Protein AF-0000000069145216 (afdb_homodimer)

Secondary structure (DSSP, 8-state):
-THHHHHHHHHHHHHHHHHHHHHTS-HHHHHHHHHSGGGGGGGGGG---SSHHHHHT-HHHHHHHHHHHHHHHHHHHTTT-HHHHTHHHHHHIIIII---HHHHHHHHHHHHHHHHHHHGGG--HHHHHHHHHHHHHHHHHHTGGG-/-THHHHHHHHHHHHHHHHHHHHHTS-HHHHHHHHHSGGGGGGGGGG---SSHHHHHT-HHHHHHHHHHHHHHHHHHHTTT-HHHHTHHHHHHIIIII---HHHHHHHHHHHHHHHHHHHGGG--HHHHHHHHHHHHHHHHHHTGGG-

Sequence (294 aa):
MSLRMHCETKTRIYFFDTTNELTHRSPSSCRCLIVYPWTQRYFGGFGNLYNAETILCNPLIAAHGTKILHGLDRALKNMDDIKNTYAELSLLHSLNVFLPPSHVQLLADCLTVVIAAKMGPAFTVDTQVAWQKFLSVVVSALGRQYHMSLRMHCETKTRIYFFDTTNELTHRSPSSCRCLIVYPWTQRYFGGFGNLYNAETILCNPLIAAHGTKILHGLDRALKNMDDIKNTYAELSLLHSLNVFLPPSHVQLLADCLTVVIAAKMGPAFTVDTQVAWQKFLSVVVSALGRQYH

InterPro domains:
  IPR000971 Globin [PF00042] (31-142)
  IPR000971 Globin [PS01033] (6-147)
  IPR002337 Hemoglobin, beta-type [PR00814] (30-46)
  IPR002337 Hemoglobin, beta-type [PR00814] (48-63)
  IPR002337 Hemoglobin, beta-type [PR00814] (72-89)
  IPR002337 Hemoglobin, be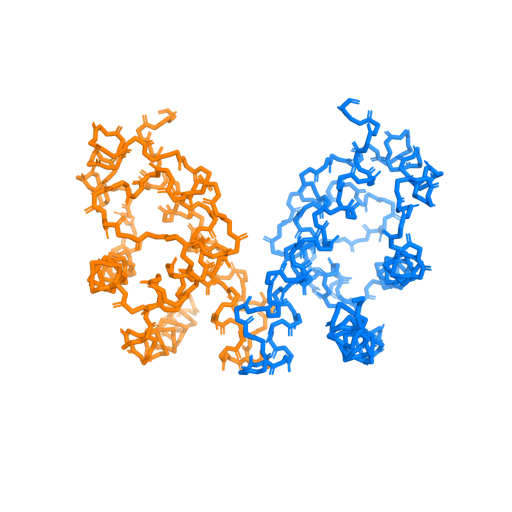ta-type [PR00814] (128-144)
  IPR009050 Globin-like superfamily [SSF46458] (31-147)
  IPR012292 Globin/Protoglobin [G3DSA:1.10.490.10] (11-147)
  IPR050056 Hemoglobin and related oxygen transporters [PTHR11442] (23-147)

Radius of gyration: 19.61 Å; Cα contacts (8 Å, |Δi|>4): 281; chains: 2; bounding box: 60×48×44 Å

Structure (mmCIF, N/CA/C/O backbone):
data_AF-0000000069145216-model_v1
#
loop_
_entity.id
_entity.type
_entity.pdbx_description
1 polymer 'Globin domain-containing protein'
#
loop_
_atom_site.group_PDB
_atom_site.id
_atom_site.type_symbol
_atom_site.label_atom_id
_atom_site.label_alt_id
_atom_site.label_comp_id
_atom_site.label_asym_id
_atom_site.label_entity_id
_atom_site.label_seq_id
_atom_site.pdbx_PDB_ins_code
_atom_site.Cartn_x
_atom_site.Cartn_y
_atom_site.Cartn_z
_atom_site.occupancy
_atom_site.B_iso_or_equiv
_atom_site.auth_seq_id
_atom_site.auth_comp_id
_atom_site.auth_asym_id
_atom_site.auth_atom_id
_atom_site.pdbx_PDB_model_num
ATOM 1 N N . MET A 1 1 ? 30.906 9.289 -4.008 1 20.55 1 MET A N 1
ATOM 2 C CA . MET A 1 1 ? 30.062 10.258 -3.307 1 20.55 1 MET A CA 1
ATOM 3 C C . MET A 1 1 ? 28.734 10.461 -4.039 1 20.55 1 MET A C 1
ATOM 5 O O . MET A 1 1 ? 27.688 10.5 -3.412 1 20.55 1 MET A O 1
ATOM 9 N N . SER A 1 2 ? 28.719 10.812 -5.348 1 22.73 2 SER A N 1
ATOM 10 C CA . SER A 1 2 ? 27.969 11.789 -6.121 1 22.73 2 SER A CA 1
ATOM 11 C C . SER A 1 2 ? 26.688 11.172 -6.695 1 22.73 2 SER A C 1
ATOM 13 O O . SER A 1 2 ? 25.828 11.883 -7.195 1 22.73 2 SER A O 1
ATOM 15 N N . LEU A 1 3 ? 26.703 9.945 -7.098 1 25.27 3 LEU A N 1
ATOM 16 C CA . LEU A 1 3 ? 25.547 9.359 -7.773 1 25.27 3 LEU A CA 1
ATOM 17 C C . LEU A 1 3 ? 24.344 9.266 -6.828 1 25.27 3 LEU A C 1
ATOM 19 O O . LEU A 1 3 ? 23.25 8.914 -7.246 1 25.27 3 LEU A O 1
ATOM 23 N N . ARG A 1 4 ? 24.562 9.18 -5.535 1 31.09 4 ARG A N 1
ATOM 24 C CA . ARG A 1 4 ? 23.578 9.203 -4.453 1 31.09 4 ARG A CA 1
ATOM 25 C C . ARG A 1 4 ? 22.781 10.5 -4.461 1 31.09 4 ARG A C 1
ATOM 27 O O . ARG A 1 4 ? 21.609 10.516 -4.098 1 31.09 4 ARG A O 1
A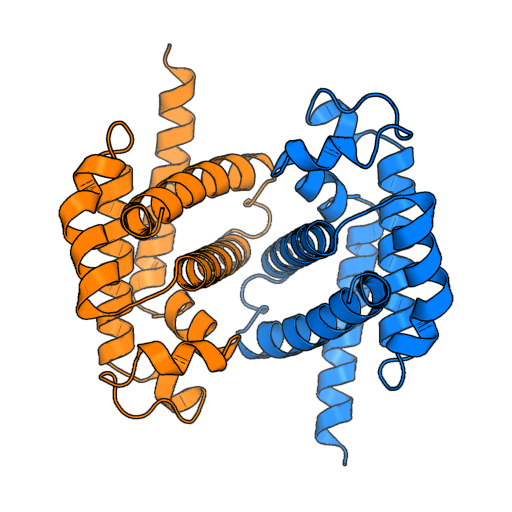TOM 34 N N . MET A 1 5 ? 23.422 11.656 -4.789 1 34.28 5 MET A N 1
ATOM 35 C CA . MET A 1 5 ? 22.859 13.008 -4.742 1 34.28 5 MET A CA 1
ATOM 36 C C . MET A 1 5 ? 21.891 13.234 -5.902 1 34.28 5 MET A C 1
ATOM 38 O O . MET A 1 5 ? 20.953 14.016 -5.781 1 34.28 5 MET A O 1
ATOM 42 N N . HIS A 1 6 ? 22.328 12.828 -7.086 1 33.56 6 HIS A N 1
ATOM 43 C CA . HIS A 1 6 ? 21.609 13.164 -8.305 1 33.56 6 HIS A CA 1
ATOM 44 C C . HIS A 1 6 ? 20.25 12.469 -8.359 1 33.56 6 HIS A C 1
ATOM 46 O O . HIS A 1 6 ? 19.25 13.062 -8.789 1 33.56 6 HIS A O 1
ATOM 52 N N . CYS A 1 7 ? 20.266 11.289 -8.164 1 33.91 7 CYS A N 1
ATOM 53 C CA . CYS A 1 7 ? 19.031 10.508 -8.141 1 33.91 7 CYS A CA 1
ATOM 54 C C . CYS A 1 7 ? 18.094 10.984 -7.031 1 33.91 7 CYS A C 1
ATOM 56 O O . CYS A 1 7 ? 16.875 10.914 -7.168 1 33.91 7 CYS A O 1
ATOM 58 N N . GLU A 1 8 ? 18.719 11.531 -5.98 1 42.62 8 GLU A N 1
ATOM 59 C CA . GLU A 1 8 ? 17.969 12.039 -4.836 1 42.62 8 GLU A CA 1
ATOM 60 C C . GLU A 1 8 ? 17.156 13.281 -5.211 1 42.62 8 GLU A C 1
ATOM 62 O O . GLU A 1 8 ? 16 13.43 -4.809 1 42.62 8 GLU A O 1
ATOM 67 N N . THR A 1 9 ? 17.922 14.133 -5.973 1 41.44 9 THR A N 1
ATOM 68 C CA . THR A 1 9 ? 17.312 15.422 -6.277 1 41.44 9 THR A CA 1
ATOM 69 C C . THR A 1 9 ? 16.172 15.25 -7.281 1 41.44 9 THR A C 1
ATOM 71 O O . THR A 1 9 ? 15.133 15.898 -7.16 1 41.44 9 THR A O 1
ATOM 74 N N . LYS A 1 10 ? 16.547 14.594 -8.414 1 43.19 10 LYS A N 1
ATOM 75 C CA . LYS A 1 10 ? 15.461 14.523 -9.391 1 43.19 10 LYS A CA 1
ATOM 76 C C . LYS A 1 10 ? 14.211 13.883 -8.789 1 43.19 10 LYS A C 1
ATOM 78 O O . LYS A 1 10 ? 13.094 14.305 -9.07 1 43.19 10 LYS A O 1
ATOM 83 N N . THR A 1 11 ? 14.422 12.891 -8.086 1 49.22 11 THR A N 1
ATOM 84 C CA . THR A 1 11 ? 13.289 12.227 -7.461 1 49.22 11 THR A CA 1
ATOM 85 C C . THR A 1 11 ? 12.609 13.156 -6.457 1 49.22 11 THR A C 1
ATOM 87 O O . THR A 1 11 ? 11.383 13.117 -6.297 1 49.22 11 THR A O 1
ATOM 90 N N . ARG A 1 12 ? 13.523 13.961 -5.836 1 49.09 12 ARG A N 1
ATOM 91 C CA . ARG A 1 12 ? 12.93 14.922 -4.906 1 49.09 12 ARG A CA 1
ATOM 92 C C . ARG A 1 12 ? 12.023 15.906 -5.637 1 49.09 12 ARG A C 1
ATOM 94 O O . ARG A 1 12 ? 10.914 16.188 -5.184 1 49.09 12 ARG A O 1
ATOM 101 N N . ILE A 1 13 ? 12.609 16.484 -6.68 1 45.91 13 ILE A N 1
ATOM 102 C CA . ILE A 1 13 ? 11.898 17.531 -7.414 1 45.91 13 ILE A CA 1
ATOM 103 C C . ILE A 1 13 ? 10.641 16.938 -8.055 1 45.91 13 ILE A C 1
ATOM 105 O O . ILE A 1 13 ? 9.562 17.531 -7.961 1 45.91 13 ILE A O 1
ATOM 109 N N . TYR A 1 14 ? 10.852 15.945 -8.727 1 50.06 14 TYR A N 1
ATOM 110 C CA . TYR A 1 14 ? 9.672 15.391 -9.391 1 50.06 14 TYR A CA 1
ATOM 111 C C . TYR A 1 14 ? 8.578 15.062 -8.383 1 50.06 14 TYR A C 1
ATOM 113 O O . TYR A 1 14 ? 7.398 15.312 -8.633 1 50.06 14 TYR A O 1
ATOM 121 N N . PHE A 1 15 ? 9.078 14.641 -7.27 1 53.62 15 PHE A N 1
ATOM 122 C CA . PHE A 1 15 ? 8.07 14.281 -6.277 1 53.62 15 PHE A CA 1
ATOM 123 C C . PHE A 1 15 ? 7.383 15.531 -5.738 1 53.62 15 PHE A C 1
ATOM 125 O O . PHE A 1 15 ? 6.152 15.578 -5.637 1 53.62 15 PHE A O 1
ATOM 132 N N . PHE A 1 16 ? 8.258 16.484 -5.406 1 53.34 16 PHE A N 1
ATOM 133 C CA . PHE A 1 16 ? 7.637 17.672 -4.812 1 53.34 16 PHE A CA 1
ATOM 134 C C . PHE A 1 16 ? 6.883 18.469 -5.867 1 53.34 16 PHE A C 1
ATOM 136 O O . PHE A 1 16 ? 5.84 19.062 -5.574 1 53.34 16 PHE A O 1
ATOM 143 N N . ASP A 1 17 ? 7.453 18.594 -6.945 1 53.47 17 ASP A N 1
ATOM 144 C CA . ASP A 1 17 ? 6.688 19.297 -7.969 1 53.47 17 ASP A CA 1
ATOM 145 C C . ASP A 1 17 ? 5.359 18.594 -8.242 1 53.47 17 ASP A C 1
ATOM 147 O O . ASP A 1 17 ? 4.328 19.25 -8.398 1 53.47 17 ASP A O 1
ATOM 151 N N . THR A 1 18 ? 5.402 17.375 -8.266 1 51.97 18 THR A N 1
ATOM 152 C CA . THR A 1 18 ? 4.164 16.625 -8.477 1 51.97 18 THR A CA 1
ATOM 153 C C . THR A 1 18 ? 3.262 16.719 -7.246 1 51.97 18 THR A C 1
ATOM 155 O O . THR A 1 18 ? 2.041 16.844 -7.379 1 51.97 18 THR A O 1
ATOM 158 N N . THR A 1 19 ? 3.906 16.672 -6.113 1 52.75 19 THR A N 1
ATOM 159 C CA . THR A 1 19 ? 3.113 16.766 -4.895 1 52.75 19 THR A CA 1
ATOM 160 C C . THR A 1 19 ? 2.543 18.172 -4.73 1 52.75 19 THR A C 1
ATOM 162 O O . THR A 1 19 ? 1.432 18.344 -4.223 1 52.75 19 THR A O 1
ATOM 165 N N . ASN A 1 20 ? 3.369 19.141 -5.07 1 51.59 20 ASN A N 1
ATOM 166 C CA . ASN A 1 20 ? 2.816 20.484 -5.035 1 51.59 20 ASN A CA 1
ATOM 167 C C . ASN A 1 20 ? 1.565 20.594 -5.898 1 51.59 20 ASN A C 1
ATOM 169 O O . ASN A 1 20 ? 0.616 21.297 -5.535 1 51.59 20 ASN A O 1
ATOM 173 N N . GLU A 1 21 ? 1.648 20.047 -7.004 1 50.12 21 GLU A N 1
ATOM 174 C CA . GLU A 1 21 ? 0.424 20.047 -7.797 1 50.12 21 GLU A CA 1
ATOM 175 C C . GLU A 1 21 ? -0.676 19.234 -7.125 1 50.12 21 GLU A C 1
ATOM 177 O O . GLU A 1 21 ? -1.863 19.5 -7.328 1 50.12 21 GLU A O 1
ATOM 182 N N . LEU A 1 22 ? -0.239 18.234 -6.367 1 49.44 22 LEU A N 1
ATOM 183 C CA . LEU A 1 22 ? -1.165 17.438 -5.574 1 49.44 22 LEU A CA 1
ATOM 184 C C . LEU A 1 22 ? -1.764 18.266 -4.441 1 49.44 22 LEU A C 1
ATOM 186 O O . LEU A 1 22 ? -2.797 17.906 -3.875 1 49.44 22 LEU A O 1
ATOM 190 N N . THR A 1 23 ? -1 19.266 -3.914 1 48.25 23 THR A N 1
ATOM 191 C CA . THR A 1 23 ? -1.406 20.109 -2.797 1 48.25 23 THR A CA 1
ATOM 192 C C . THR A 1 23 ? -2.816 20.656 -3.012 1 48.25 23 THR A C 1
ATOM 194 O O . THR A 1 23 ? -3.541 20.906 -2.049 1 48.25 23 THR A O 1
ATOM 197 N N . HIS A 1 24 ? -3.096 21.016 -4.156 1 46.34 24 HIS A N 1
ATOM 198 C CA . HIS A 1 24 ? -4.422 21.625 -4.117 1 46.34 24 HIS A CA 1
ATOM 199 C C . HIS A 1 24 ? -5.492 20.594 -3.801 1 46.34 24 HIS A C 1
ATOM 201 O O . HIS A 1 24 ? -6.633 20.938 -3.484 1 46.34 24 HIS A O 1
ATOM 207 N N . ARG A 1 25 ? -5.355 19.281 -4.285 1 48.56 25 ARG A N 1
ATOM 208 C CA . ARG A 1 25 ? -6.457 18.359 -4.047 1 48.56 25 ARG A CA 1
ATOM 209 C C . ARG A 1 25 ? -6.055 17.266 -3.061 1 48.56 25 ARG A C 1
ATOM 211 O O . ARG A 1 25 ? -4.98 16.672 -3.188 1 48.56 25 ARG A O 1
ATOM 218 N N . SER A 1 26 ? -6.445 17.391 -1.736 1 57.34 26 SER A N 1
ATOM 219 C CA . SER A 1 26 ? -6.391 16.453 -0.614 1 57.34 26 SER A CA 1
ATOM 220 C C . SER A 1 26 ? -6.492 15.008 -1.09 1 57.34 26 SER A C 1
ATOM 222 O O . SER A 1 26 ? -7.297 14.234 -0.567 1 57.34 26 SER A O 1
ATOM 224 N N . PRO A 1 27 ? -5.805 14.547 -2.059 1 66.12 27 PRO A N 1
ATOM 225 C CA . PRO A 1 27 ? -6.297 13.289 -2.613 1 66.12 27 PRO A CA 1
ATOM 226 C C . PRO A 1 27 ? -5.82 12.07 -1.827 1 66.12 27 PRO A C 1
ATOM 228 O O . PRO A 1 27 ? -6.57 11.102 -1.659 1 66.12 27 PRO A O 1
ATOM 231 N N . SER A 1 28 ? -4.641 12.273 -1.027 1 83.88 28 SER A N 1
ATOM 232 C CA . SER A 1 28 ? -4.207 11.039 -0.386 1 83.88 28 SER A CA 1
ATOM 233 C C . SER A 1 28 ? -4.91 10.836 0.951 1 83.88 28 SER A C 1
ATOM 235 O O . SER A 1 28 ? -5.273 9.711 1.301 1 83.88 28 SER A O 1
ATOM 237 N N . SER A 1 29 ? -5.074 12.023 1.753 1 88.94 29 SER A N 1
ATOM 238 C CA . SER A 1 29 ? -5.766 11.914 3.033 1 88.94 29 SER A CA 1
ATOM 239 C C . SER A 1 29 ? -7.23 11.539 2.844 1 88.94 29 SER A C 1
ATOM 241 O O . SER A 1 29 ? -7.75 10.68 3.549 1 88.94 29 SER A O 1
ATOM 243 N N . CYS A 1 30 ? -7.824 12.164 1.907 1 91.69 30 CYS A N 1
ATOM 244 C CA . CYS A 1 30 ? -9.211 11.828 1.6 1 91.69 30 CYS A CA 1
ATOM 245 C C . CYS A 1 30 ? -9.336 10.391 1.123 1 91.69 30 CYS A C 1
ATOM 247 O O . CYS A 1 30 ? -10.234 9.664 1.549 1 91.69 30 CYS A O 1
ATOM 249 N N . ARG A 1 31 ? -8.391 10.047 0.276 1 93.06 31 ARG A N 1
ATOM 250 C CA . ARG A 1 31 ? -8.391 8.672 -0.227 1 93.06 31 ARG A CA 1
ATOM 251 C C . ARG A 1 31 ? -8.266 7.672 0.915 1 93.06 31 ARG A C 1
ATOM 253 O O . ARG A 1 31 ? -8.969 6.664 0.945 1 93.06 31 ARG A O 1
ATOM 260 N N . CYS A 1 32 ? -7.395 7.969 1.829 1 95.06 32 CYS A N 1
ATOM 261 C CA . CYS A 1 32 ? -7.184 7.074 2.963 1 95.06 32 CYS A CA 1
ATOM 262 C C . CYS A 1 32 ? -8.461 6.926 3.783 1 95.06 32 CYS A C 1
ATOM 264 O O . CYS A 1 32 ? -8.844 5.816 4.148 1 95.06 32 CYS A O 1
ATOM 266 N N . LEU A 1 33 ? -9.18 8.008 4.031 1 95.19 33 LEU A N 1
ATOM 267 C CA . LEU A 1 33 ? -10.383 8 4.859 1 95.19 33 LEU A CA 1
ATOM 268 C C . LEU A 1 33 ? -11.531 7.301 4.145 1 95.19 33 LEU A C 1
ATOM 270 O O . LEU A 1 33 ? -12.406 6.727 4.793 1 95.19 33 LEU A O 1
ATOM 274 N N . ILE A 1 34 ? -11.516 7.32 2.875 1 95.5 34 ILE A N 1
ATOM 275 C CA . ILE A 1 34 ? -12.602 6.723 2.102 1 95.5 34 ILE A CA 1
ATOM 276 C C . ILE A 1 34 ? -12.336 5.234 1.904 1 95.5 34 ILE A C 1
ATOM 278 O O . ILE A 1 34 ? -13.234 4.406 2.082 1 95.5 34 ILE A O 1
ATOM 282 N N . VAL A 1 35 ? -11.109 4.867 1.576 1 94.56 35 VAL A N 1
ATOM 283 C CA . VAL A 1 35 ? -10.75 3.482 1.299 1 94.56 35 VAL A CA 1
ATOM 284 C C . VAL A 1 35 ? -10.727 2.684 2.6 1 94.56 35 VAL A C 1
ATOM 286 O O . VAL A 1 35 ? -11.094 1.506 2.619 1 94.56 35 VAL A O 1
ATOM 289 N N . TYR A 1 36 ? -10.266 3.303 3.678 1 95.12 36 TYR A N 1
ATOM 290 C CA . TYR A 1 36 ? -10.203 2.676 4.992 1 95.12 36 TYR A CA 1
ATOM 291 C C . TYR A 1 36 ? -11.078 3.422 5.996 1 95.12 36 TYR A C 1
ATOM 293 O O . TYR A 1 36 ? -10.562 4.094 6.895 1 95.12 36 TYR A O 1
ATOM 301 N N . PRO A 1 37 ? -12.352 3.227 5.977 1 94.94 37 PRO A N 1
ATOM 302 C CA . PRO A 1 37 ? -13.281 4.074 6.727 1 94.94 37 PRO A CA 1
ATOM 303 C C . PRO A 1 37 ? -13.133 3.914 8.242 1 94.94 37 PRO A C 1
ATOM 305 O O . PRO A 1 37 ? -13.5 4.812 9 1 94.94 37 PRO A O 1
ATOM 308 N N . TRP A 1 38 ? -12.578 2.762 8.719 1 93.19 38 TRP A N 1
ATOM 309 C CA . TRP A 1 38 ? -12.375 2.562 10.148 1 93.19 38 TRP A CA 1
ATOM 310 C C . TRP A 1 38 ? -11.352 3.549 10.695 1 93.19 38 TRP A C 1
ATOM 312 O O . TRP A 1 38 ? -11.266 3.758 11.906 1 93.19 38 TRP A O 1
ATOM 322 N N . THR A 1 39 ? -10.562 4.215 9.867 1 94.19 39 THR A N 1
ATOM 323 C CA . THR A 1 39 ? -9.562 5.195 10.289 1 94.19 39 THR A CA 1
ATOM 324 C C . THR A 1 39 ? -10.234 6.523 10.641 1 94.19 39 THR A C 1
ATOM 326 O O . THR A 1 39 ? -9.609 7.387 11.273 1 94.19 39 THR A O 1
ATOM 329 N N . GLN A 1 40 ? -11.461 6.723 10.258 1 94.56 40 GLN A N 1
ATOM 330 C CA . GLN A 1 40 ? -12.18 7.965 10.516 1 94.56 40 GLN A CA 1
ATOM 331 C C . GLN A 1 40 ? -12.328 8.211 12.016 1 94.56 40 GLN A C 1
ATOM 333 O O . GLN A 1 40 ? -12.508 9.352 12.445 1 94.56 40 GLN A O 1
ATOM 338 N N . ARG A 1 41 ? -12.211 7.168 12.797 1 92.81 41 ARG A N 1
ATOM 339 C CA . ARG A 1 41 ? -12.344 7.281 14.25 1 92.81 41 ARG A CA 1
ATOM 340 C C . ARG A 1 41 ? -11.258 8.172 14.836 1 92.81 41 ARG A C 1
ATOM 342 O O . ARG A 1 41 ? -11.422 8.742 15.914 1 92.81 41 ARG A O 1
ATOM 349 N N . TYR A 1 42 ? -10.125 8.375 14.156 1 91.12 42 TYR A N 1
ATOM 350 C CA . TYR A 1 42 ? -9.016 9.18 14.648 1 91.12 42 TYR A CA 1
ATOM 351 C C . TYR A 1 42 ? -9.188 10.641 14.25 1 91.12 42 TYR A C 1
ATOM 353 O O . TYR A 1 42 ? -8.375 11.492 14.617 1 91.12 42 TYR A O 1
ATOM 361 N N . PHE A 1 43 ? -10.273 10.953 13.516 1 92.75 43 PHE A N 1
ATOM 362 C CA . PHE A 1 43 ? -10.5 12.297 13 1 92.75 43 PHE A CA 1
ATOM 363 C C . PHE A 1 43 ? -11.836 12.852 13.492 1 92.75 43 PHE A C 1
ATOM 365 O O . PHE A 1 43 ? -12.531 13.547 12.75 1 92.75 43 PHE A O 1
ATOM 372 N N . GLY A 1 44 ? -12.148 12.555 14.664 1 88.81 44 GLY A N 1
ATOM 373 C CA . GLY A 1 44 ? -13.406 12.992 15.242 1 88.81 44 GLY A CA 1
ATOM 374 C C . GLY A 1 44 ? -13.578 14.5 15.234 1 88.81 44 GLY A C 1
ATOM 375 O O . GLY A 1 44 ? -14.695 15 15.109 1 88.81 44 GLY A O 1
ATOM 376 N N . GLY A 1 45 ? -12.445 15.227 15.344 1 91.19 45 GLY A N 1
ATOM 377 C CA . GLY A 1 45 ? -12.5 16.672 15.398 1 91.19 45 GLY A CA 1
ATOM 378 C C . GLY A 1 45 ? -12.625 17.328 14.023 1 91.19 45 GLY A C 1
ATOM 379 O O . GLY A 1 45 ? -12.633 18.547 13.906 1 91.19 45 GLY A O 1
ATOM 380 N N . PHE A 1 46 ? -12.867 16.531 12.969 1 92.75 46 PHE A N 1
ATOM 381 C CA . PHE A 1 46 ? -12.852 17.078 11.617 1 92.75 46 PHE A CA 1
ATOM 382 C C . PHE A 1 46 ? -14.266 17.219 11.07 1 92.75 46 PHE A C 1
ATOM 384 O O . PHE A 1 46 ? -14.461 17.516 9.891 1 92.75 46 PHE A O 1
ATOM 391 N N . GLY A 1 47 ? -15.289 17 11.992 1 91.88 47 GLY A N 1
ATOM 392 C CA . GLY A 1 47 ? -16.656 17.188 11.578 1 91.88 47 GLY A CA 1
ATOM 393 C C . GLY A 1 47 ? -17.266 15.969 10.914 1 91.88 47 GLY A C 1
ATOM 394 O O . GLY A 1 47 ? -17.062 14.844 11.375 1 91.88 47 GLY A O 1
ATOM 395 N N . ASN A 1 48 ? -18.016 16.312 9.789 1 91.62 48 ASN A N 1
ATOM 396 C CA . ASN A 1 48 ? -18.797 15.258 9.125 1 91.62 48 ASN A CA 1
ATOM 397 C C . ASN A 1 48 ? -17.938 14.453 8.156 1 91.62 48 ASN A C 1
ATOM 399 O O . ASN A 1 48 ? -17.406 15.008 7.184 1 91.62 48 ASN A O 1
ATOM 403 N N . LEU A 1 49 ? -17.812 13.156 8.414 1 93.56 49 LEU A N 1
ATOM 404 C CA . LEU A 1 49 ? -17.047 12.258 7.562 1 93.56 49 LEU A CA 1
ATOM 405 C C . LEU A 1 49 ? -17.906 11.109 7.055 1 93.56 49 LEU A C 1
ATOM 407 O O . LEU A 1 49 ? -17.391 10.023 6.77 1 93.56 49 LEU A O 1
ATOM 411 N N . TYR A 1 50 ? -19.203 11.289 6.875 1 90.12 50 TYR A N 1
ATOM 412 C CA . TYR A 1 50 ? -20.188 10.242 6.668 1 90.12 50 TYR A CA 1
ATOM 413 C C . TYR A 1 50 ? -20.031 9.602 5.297 1 90.12 50 TYR A C 1
ATOM 415 O O . TYR A 1 50 ? -20.281 8.406 5.129 1 90.12 50 TYR A O 1
ATOM 423 N N . ASN A 1 51 ? -19.75 10.539 4.297 1 91.25 51 ASN A N 1
ATOM 424 C CA . ASN A 1 51 ? -19.609 9.969 2.961 1 91.25 51 ASN A CA 1
ATOM 425 C C . ASN A 1 51 ? -18.438 10.594 2.209 1 91.25 51 ASN A C 1
ATOM 427 O O . ASN A 1 51 ? -17.797 11.516 2.709 1 91.25 51 ASN A O 1
ATOM 431 N N . ALA A 1 52 ? -18.156 9.984 0.992 1 91.06 52 ALA A N 1
ATOM 432 C CA . ALA A 1 52 ? -17 10.391 0.196 1 91.06 52 ALA A CA 1
ATOM 433 C C . ALA A 1 52 ? -17.078 11.867 -0.177 1 91.06 52 ALA A C 1
ATOM 435 O O . ALA A 1 52 ? -16.062 12.578 -0.141 1 91.06 52 ALA A O 1
ATOM 436 N N . GLU A 1 53 ? -18.219 12.312 -0.497 1 90.38 53 GLU A N 1
ATOM 437 C CA . GLU A 1 53 ? -18.391 13.703 -0.908 1 90.38 53 GLU A CA 1
ATOM 438 C C . GLU A 1 53 ? -18.031 14.664 0.225 1 90.38 53 GLU A C 1
ATOM 440 O O . GLU A 1 53 ? -17.344 15.664 0.006 1 90.38 53 GLU A O 1
ATOM 445 N N . THR A 1 54 ? -18.516 14.406 1.401 1 92.31 54 THR A N 1
ATOM 446 C CA . THR A 1 54 ? -18.25 15.273 2.547 1 92.31 54 THR A CA 1
ATOM 447 C C . THR A 1 54 ? -16.766 15.242 2.914 1 92.31 54 THR A C 1
ATOM 449 O O . THR A 1 54 ? -16.203 16.25 3.352 1 92.31 54 THR A O 1
ATOM 452 N N . ILE A 1 55 ? -16.141 14.109 2.707 1 93.5 55 ILE A N 1
ATOM 453 C CA . ILE A 1 55 ? -14.719 13.969 3.01 1 93.5 55 ILE A CA 1
ATOM 454 C C . ILE A 1 55 ? -13.891 14.773 2.012 1 93.5 55 ILE A C 1
ATOM 456 O O . ILE A 1 55 ? -12.992 15.523 2.402 1 93.5 55 ILE A O 1
ATOM 460 N N . LEU A 1 56 ? -14.258 14.727 0.763 1 89.06 56 LEU A N 1
ATOM 461 C CA . LEU A 1 56 ? -13.508 15.391 -0.298 1 89.06 56 LEU A CA 1
ATOM 462 C C . LEU A 1 56 ? -13.656 16.906 -0.209 1 89.06 56 LEU A C 1
ATOM 464 O O . LEU A 1 56 ? -12.75 17.641 -0.588 1 89.06 56 LEU A O 1
ATOM 468 N N . CYS A 1 57 ? -14.727 17.328 0.362 1 89.19 57 CYS A N 1
ATOM 469 C CA . CYS A 1 57 ? -15 18.766 0.421 1 89.19 57 CYS A CA 1
ATOM 470 C C . CYS A 1 57 ? -14.719 19.312 1.813 1 89.19 57 CYS A C 1
ATOM 472 O O . CYS A 1 57 ? -15.031 20.469 2.104 1 89.19 57 CYS A O 1
ATOM 474 N N . ASN A 1 58 ? -14.164 18.547 2.697 1 91.31 58 ASN A N 1
ATOM 475 C CA . ASN A 1 58 ? -13.906 18.938 4.078 1 91.31 58 ASN A CA 1
ATOM 476 C C . ASN A 1 58 ? -12.672 19.828 4.184 1 91.31 58 ASN A C 1
ATOM 478 O O . ASN A 1 58 ? -11.562 19.391 3.906 1 91.31 58 ASN A O 1
ATOM 482 N N . PRO A 1 59 ? -12.906 21.094 4.559 1 91.12 59 PRO A N 1
ATOM 483 C CA . PRO A 1 59 ? -11.766 22.016 4.59 1 91.12 59 PRO A CA 1
ATOM 484 C C . PRO A 1 59 ? -10.734 21.641 5.652 1 91.12 59 PRO A C 1
ATOM 486 O O . PRO A 1 59 ? -9.547 21.938 5.496 1 91.12 59 PRO A O 1
ATOM 489 N N . LEU A 1 60 ? -11.125 20.953 6.719 1 92.88 60 LEU A N 1
ATOM 490 C CA . LEU A 1 60 ? -10.195 20.547 7.762 1 92.88 60 LEU A CA 1
ATOM 491 C C . LEU A 1 60 ? -9.273 19.438 7.266 1 92.88 60 LEU A C 1
ATOM 493 O O . LEU A 1 60 ? -8.078 19.422 7.574 1 92.88 60 LEU A O 1
ATOM 497 N N . ILE A 1 61 ? -9.836 18.547 6.488 1 91.62 61 ILE A N 1
ATOM 498 C CA . ILE A 1 61 ? -9.031 17.484 5.906 1 91.62 61 ILE A CA 1
ATOM 499 C C . ILE A 1 61 ? -8.047 18.062 4.891 1 91.62 61 ILE A C 1
ATOM 501 O O . ILE A 1 61 ? -6.883 17.672 4.844 1 91.62 61 ILE A O 1
ATOM 505 N N . ALA A 1 62 ? -8.508 19 4.16 1 88.62 62 ALA A N 1
ATOM 506 C CA . ALA A 1 62 ? -7.641 19.672 3.189 1 88.62 62 ALA A CA 1
ATOM 507 C C . ALA A 1 62 ? -6.484 20.391 3.885 1 88.62 62 ALA A C 1
ATOM 509 O O . ALA A 1 62 ? -5.336 20.281 3.451 1 88.62 62 ALA A O 1
ATOM 510 N N . ALA A 1 63 ? -6.797 21.094 4.934 1 90.62 63 ALA A N 1
ATOM 511 C CA . ALA A 1 63 ? -5.766 21.781 5.695 1 90.62 63 ALA A CA 1
ATOM 512 C C . ALA A 1 63 ? -4.762 20.797 6.293 1 90.62 63 ALA A C 1
ATOM 514 O O . ALA A 1 63 ? -3.553 21.047 6.266 1 90.62 63 ALA A O 1
ATOM 515 N N . HIS A 1 64 ? -5.266 19.703 6.832 1 92 64 HIS A N 1
ATOM 516 C CA . HIS A 1 64 ? -4.375 18.688 7.383 1 92 64 HIS A CA 1
ATOM 517 C C . HIS A 1 64 ? -3.49 18.078 6.301 1 92 64 HIS A C 1
ATOM 519 O O . HIS A 1 64 ? -2.311 17.812 6.535 1 92 64 HIS A O 1
ATOM 525 N N . GLY A 1 65 ? -4.105 17.797 5.133 1 89.38 65 GLY A N 1
ATOM 526 C CA . GLY A 1 65 ? -3.312 17.312 4.012 1 89.38 65 GLY A CA 1
ATOM 527 C C . GLY A 1 65 ? -2.143 18.219 3.676 1 89.38 65 GLY A C 1
ATOM 528 O O . GLY A 1 65 ? -1.046 17.734 3.381 1 89.38 65 GLY A O 1
ATOM 529 N N . THR A 1 66 ? -2.41 19.5 3.711 1 88.44 66 THR A N 1
ATOM 530 C CA . THR A 1 66 ? -1.352 20.469 3.467 1 88.44 66 THR A CA 1
ATOM 531 C C . THR A 1 66 ? -0.269 20.375 4.535 1 88.44 66 THR A C 1
ATOM 533 O O . THR A 1 66 ? 0.924 20.422 4.227 1 88.44 66 THR A O 1
ATOM 536 N N . LYS A 1 67 ? -0.654 20.188 5.758 1 90.88 67 LYS A N 1
ATOM 537 C CA . LYS A 1 67 ? 0.311 20.031 6.84 1 90.88 67 LYS A CA 1
ATOM 538 C C . LYS A 1 67 ? 1.16 18.766 6.641 1 90.88 67 LYS A C 1
ATOM 540 O O . LYS A 1 67 ? 2.363 18.781 6.902 1 90.88 67 LYS A O 1
ATOM 545 N N . ILE A 1 68 ? 0.506 17.688 6.227 1 91.31 68 ILE A N 1
ATOM 546 C CA . ILE A 1 68 ? 1.212 16.438 5.984 1 91.31 68 ILE A CA 1
ATOM 547 C C . ILE A 1 68 ? 2.268 16.641 4.902 1 91.31 68 ILE A C 1
ATOM 549 O O . ILE A 1 68 ? 3.412 16.203 5.051 1 91.31 68 ILE A O 1
ATOM 553 N N . LEU A 1 69 ? 1.951 17.312 3.861 1 88 69 LEU A N 1
ATOM 554 C CA . LEU A 1 69 ? 2.9 17.531 2.775 1 88 69 LEU A CA 1
ATOM 555 C C . LEU A 1 69 ? 4.047 18.422 3.234 1 88 69 LEU A C 1
ATOM 557 O O . LEU A 1 69 ? 5.199 18.219 2.84 1 88 69 LEU A O 1
ATOM 561 N N . HIS A 1 70 ? 3.725 19.406 4.027 1 89.62 70 HIS A N 1
ATOM 562 C CA . HIS A 1 70 ? 4.781 20.234 4.609 1 89.62 70 HIS A CA 1
ATOM 563 C C . HIS A 1 70 ? 5.699 19.391 5.5 1 89.62 70 HIS A C 1
ATOM 565 O O . HIS A 1 70 ? 6.914 19.609 5.512 1 89.62 70 HIS A O 1
ATOM 571 N N . GLY A 1 71 ? 5.059 18.547 6.266 1 91.31 71 GLY A N 1
ATOM 572 C CA . GLY A 1 71 ? 5.852 17.609 7.051 1 91.31 71 GLY A CA 1
ATOM 573 C C . GLY A 1 71 ? 6.781 16.75 6.211 1 91.31 71 GLY A C 1
ATOM 574 O O . GLY A 1 71 ? 7.941 16.547 6.574 1 91.31 71 GLY A O 1
ATOM 575 N N . LEU A 1 72 ? 6.328 16.297 5.133 1 91.44 72 LEU A N 1
ATOM 576 C CA . LEU A 1 72 ? 7.156 15.484 4.242 1 91.44 72 LEU A CA 1
ATOM 577 C C . LEU A 1 72 ? 8.297 16.312 3.658 1 91.44 72 LEU A C 1
ATOM 579 O O . LEU A 1 72 ? 9.422 15.828 3.533 1 91.44 72 LEU A O 1
ATOM 583 N N . ASP A 1 73 ? 7.977 17.516 3.314 1 89.38 73 ASP A N 1
ATOM 584 C CA . ASP A 1 73 ? 9 18.438 2.818 1 89.38 73 ASP A CA 1
ATOM 585 C C . ASP A 1 73 ? 10.102 18.656 3.859 1 89.38 73 ASP A C 1
ATOM 587 O O . ASP A 1 73 ? 11.281 18.672 3.525 1 89.38 73 ASP A O 1
ATOM 591 N N . ARG A 1 74 ? 9.695 18.859 5.023 1 92.94 74 ARG A N 1
ATOM 592 C CA . ARG A 1 74 ? 10.656 19.016 6.113 1 92.94 74 ARG A CA 1
ATOM 593 C C . ARG A 1 74 ? 11.547 17.781 6.246 1 92.94 74 ARG A C 1
ATOM 595 O O . ARG A 1 74 ? 12.75 17.906 6.488 1 92.94 74 ARG A O 1
ATOM 602 N N . ALA A 1 75 ? 10.984 16.594 6.129 1 93.88 75 ALA A N 1
ATOM 603 C CA . ALA A 1 75 ? 11.766 15.367 6.18 1 93.88 75 ALA A CA 1
ATOM 604 C C . ALA A 1 75 ? 12.781 15.312 5.039 1 93.88 75 ALA A C 1
ATOM 606 O O . ALA A 1 75 ? 13.945 14.969 5.254 1 93.88 75 ALA A O 1
ATOM 607 N N . LEU A 1 76 ? 12.359 15.672 3.883 1 90.5 76 LEU A N 1
ATOM 608 C CA . LEU A 1 76 ? 13.227 15.648 2.711 1 90.5 76 LEU A CA 1
ATOM 609 C C . LEU A 1 76 ? 14.406 16.594 2.889 1 90.5 76 LEU A C 1
ATOM 611 O O . LEU A 1 76 ? 15.516 16.297 2.441 1 90.5 76 LEU A O 1
ATOM 615 N N . LYS A 1 77 ? 14.164 17.672 3.553 1 91.25 77 LYS A N 1
ATOM 616 C CA . LYS A 1 77 ? 15.195 18.688 3.756 1 91.25 77 LYS A CA 1
ATOM 617 C C . LYS A 1 77 ? 16.125 18.312 4.902 1 91.25 77 LYS A C 1
ATOM 619 O O . LYS A 1 77 ? 17.172 18.922 5.09 1 91.25 77 LYS A O 1
ATOM 624 N N . ASN A 1 78 ? 15.688 17.328 5.668 1 95 78 ASN A N 1
ATOM 625 C CA . ASN A 1 78 ? 16.469 16.875 6.816 1 95 78 ASN A CA 1
ATOM 626 C C . ASN A 1 78 ? 16.641 15.352 6.797 1 95 78 ASN A C 1
ATOM 628 O O . ASN A 1 78 ? 16.438 14.688 7.809 1 95 78 ASN A O 1
ATOM 632 N N . MET A 1 79 ? 16.984 14.742 5.652 1 91.5 79 MET A N 1
ATOM 633 C CA . MET A 1 79 ? 16.984 13.297 5.438 1 91.5 79 MET A CA 1
ATOM 634 C C . MET A 1 79 ? 18.047 12.625 6.312 1 91.5 79 MET A C 1
ATOM 636 O O . MET A 1 79 ? 17.938 11.438 6.613 1 91.5 79 MET A O 1
ATOM 640 N N . ASP A 1 80 ? 19.016 13.367 6.797 1 93.44 80 ASP A N 1
ATOM 641 C CA . ASP A 1 80 ? 20.078 12.797 7.613 1 93.44 80 ASP A CA 1
ATOM 642 C C . ASP A 1 80 ? 19.656 12.664 9.07 1 93.44 80 ASP A C 1
ATOM 644 O O . ASP A 1 80 ? 20.312 11.992 9.867 1 93.44 80 ASP A O 1
ATOM 648 N N . ASP A 1 81 ? 18.5 13.32 9.461 1 96.31 81 ASP A N 1
ATOM 649 C CA . ASP A 1 81 ? 18.078 13.281 10.859 1 96.31 81 ASP A CA 1
ATOM 650 C C . ASP A 1 81 ? 16.562 13.469 10.977 1 96.31 81 ASP A C 1
ATOM 652 O O . ASP A 1 81 ? 16.094 14.344 11.719 1 96.31 81 ASP A O 1
ATOM 656 N N . ILE A 1 82 ? 15.844 12.586 10.328 1 94.94 82 ILE A N 1
ATOM 657 C CA . ILE A 1 82 ? 14.391 12.703 10.305 1 94.94 82 ILE A CA 1
ATOM 658 C C . ILE A 1 82 ? 13.828 12.422 11.703 1 94.94 82 ILE A C 1
ATOM 660 O O . ILE A 1 82 ? 12.859 13.055 12.125 1 94.94 82 ILE A O 1
ATOM 664 N N . LYS A 1 83 ? 14.438 11.508 12.43 1 94.69 83 LYS A N 1
ATOM 665 C CA . LYS A 1 83 ? 13.969 11.148 13.766 1 94.69 83 LYS A CA 1
ATOM 666 C C . LYS A 1 83 ? 13.914 12.375 14.68 1 94.69 83 LYS A C 1
ATOM 668 O O . LYS A 1 83 ? 12.898 12.633 15.312 1 94.69 83 LYS A O 1
ATOM 673 N N . ASN A 1 84 ? 14.961 13.102 14.703 1 95.88 84 ASN A N 1
ATOM 674 C CA . ASN A 1 84 ? 15 14.297 15.539 1 95.88 84 ASN A CA 1
ATOM 675 C C . ASN A 1 84 ? 14.125 15.406 14.969 1 95.88 84 ASN A C 1
ATOM 677 O O . ASN A 1 84 ? 13.516 16.172 15.719 1 95.88 84 ASN A O 1
ATOM 681 N N . THR A 1 85 ? 14.109 15.484 13.672 1 96 85 THR A N 1
ATOM 682 C CA . THR A 1 85 ? 13.273 16.469 13.008 1 96 85 THR A CA 1
ATOM 683 C C . THR A 1 85 ? 11.805 16.281 13.383 1 96 85 THR A C 1
ATOM 685 O O . THR A 1 85 ? 11.078 17.266 13.562 1 96 85 THR A O 1
ATOM 688 N N . TYR A 1 86 ? 11.391 14.984 13.531 1 96.06 86 TYR A N 1
ATOM 689 C CA . TYR A 1 86 ? 9.992 14.672 13.773 1 96.06 86 TYR A CA 1
ATOM 690 C C . TYR A 1 86 ? 9.719 14.469 15.258 1 96.06 86 TYR A C 1
ATOM 692 O O . TYR A 1 86 ? 8.633 14.039 15.641 1 96.06 86 TYR A O 1
ATOM 700 N N . ALA A 1 87 ? 10.625 14.797 16.141 1 94.94 87 ALA A N 1
ATOM 701 C CA . ALA A 1 87 ? 10.477 14.508 17.562 1 94.94 87 ALA A CA 1
ATOM 702 C C . ALA A 1 87 ? 9.211 15.141 18.125 1 94.94 87 ALA A C 1
ATOM 704 O O . ALA A 1 87 ? 8.406 14.469 18.766 1 94.94 87 ALA A O 1
ATOM 705 N N . GLU A 1 88 ? 9.047 16.422 17.828 1 94.38 88 GLU A N 1
ATOM 706 C CA . GLU A 1 88 ? 7.875 17.125 18.344 1 94.38 88 GLU A CA 1
ATOM 707 C C . GLU A 1 88 ? 6.594 16.578 17.719 1 94.38 88 GLU A C 1
ATOM 709 O O . GLU A 1 88 ? 5.582 16.406 18.391 1 94.38 88 GLU A O 1
ATOM 714 N N . LEU A 1 89 ? 6.648 16.328 16.438 1 93.56 89 LEU A N 1
ATOM 715 C CA . LEU A 1 89 ? 5.492 15.805 15.727 1 93.56 89 LEU A CA 1
ATOM 716 C C . LEU A 1 89 ? 5.129 14.406 16.234 1 93.56 89 LEU A C 1
ATOM 718 O O . LEU A 1 89 ? 3.949 14.086 16.375 1 93.56 89 LEU A O 1
ATOM 722 N N . SER A 1 90 ? 6.121 13.578 16.453 1 93.75 90 SER A N 1
ATOM 723 C CA . SER A 1 90 ? 5.91 12.234 16.984 1 93.75 90 SER A CA 1
ATOM 724 C C . SER A 1 90 ? 5.211 12.273 18.328 1 93.75 90 SER A C 1
ATOM 726 O O . SER A 1 90 ? 4.277 11.5 18.578 1 93.75 90 SER A O 1
ATOM 728 N N . LEU A 1 91 ? 5.605 13.203 19.203 1 92.44 91 LEU A N 1
ATOM 729 C CA . LEU A 1 91 ? 4.984 13.375 20.516 1 92.44 91 LEU A CA 1
ATOM 730 C C . LEU A 1 91 ? 3.531 13.812 20.375 1 92.44 91 LEU A C 1
ATOM 732 O O . LEU A 1 91 ? 2.646 13.273 21.031 1 92.44 91 LEU A O 1
ATOM 736 N N . LEU A 1 92 ? 3.281 14.75 19.484 1 90.94 92 LEU A N 1
ATOM 737 C CA . LEU A 1 92 ? 1.925 15.227 19.234 1 90.94 92 LEU A CA 1
ATOM 738 C C . LEU A 1 92 ? 1.021 14.086 18.781 1 90.94 92 LEU A C 1
ATOM 740 O O . LEU A 1 92 ? -0.089 13.922 19.281 1 90.94 92 LEU A O 1
ATOM 744 N N . HIS A 1 93 ? 1.434 13.227 17.844 1 90.88 93 HIS A N 1
ATOM 745 C CA . HIS A 1 93 ? 0.642 12.141 17.281 1 90.88 93 HIS A CA 1
ATOM 746 C C . HIS A 1 93 ? 0.4 11.039 18.297 1 90.88 93 HIS A C 1
ATOM 748 O O . HIS A 1 93 ? -0.658 10.406 18.297 1 90.88 93 HIS A O 1
ATOM 754 N N . SER A 1 94 ? 1.311 10.852 19.203 1 88.5 94 SER A N 1
ATOM 755 C CA . SER A 1 94 ? 1.184 9.773 20.188 1 88.5 94 SER A CA 1
ATOM 756 C C . SER A 1 94 ? 0.364 10.219 21.391 1 88.5 94 SER A C 1
ATOM 758 O O . SER A 1 94 ? -0.436 9.445 21.922 1 88.5 94 SER A O 1
ATOM 760 N N . LEU A 1 95 ? 0.507 11.422 21.828 1 88.62 95 LEU A N 1
ATOM 761 C CA . LEU A 1 95 ? -0.072 11.852 23.094 1 88.62 95 LEU A CA 1
ATOM 762 C C . LEU A 1 95 ? -1.38 12.602 22.875 1 88.62 95 LEU A C 1
ATOM 764 O O . LEU A 1 95 ? -2.262 12.594 23.734 1 88.62 95 LEU A O 1
ATOM 768 N N . ASN A 1 96 ? -1.556 13.203 21.781 1 86.31 96 ASN A N 1
ATOM 769 C CA . ASN A 1 96 ? -2.742 14.023 21.578 1 86.31 96 ASN A CA 1
ATOM 770 C C . ASN A 1 96 ? -3.76 13.336 20.688 1 86.31 96 ASN A C 1
ATOM 772 O O . ASN A 1 96 ? -4.961 13.367 20.953 1 86.31 96 ASN A O 1
ATOM 776 N N . VAL A 1 97 ? -3.27 12.664 19.672 1 85.56 97 VAL A N 1
ATOM 777 C CA . VAL A 1 97 ? -4.18 12.102 18.672 1 85.56 97 VAL A CA 1
ATOM 778 C C . VAL A 1 97 ? -4.309 10.594 18.891 1 85.56 97 VAL A C 1
ATOM 780 O O . VAL A 1 97 ? -5.293 9.984 18.453 1 85.56 97 VAL A O 1
ATOM 783 N N . PHE A 1 98 ? -3.377 9.914 19.453 1 86.94 98 PHE A N 1
ATOM 784 C CA . PHE A 1 98 ? -3.34 8.484 19.703 1 86.94 98 PHE A CA 1
ATOM 785 C C . PHE A 1 98 ? -3.457 7.699 18.406 1 86.94 98 PHE A C 1
ATOM 787 O O . PHE A 1 98 ? -4.227 6.742 18.312 1 86.94 98 PHE A O 1
ATOM 794 N N . LEU A 1 99 ? -2.809 8.25 17.453 1 87.06 99 LEU A N 1
ATOM 795 C CA . LEU A 1 99 ? -2.789 7.617 16.141 1 87.06 99 LEU A CA 1
ATOM 796 C C . LEU A 1 99 ? -1.817 6.441 16.109 1 87.06 99 LEU A C 1
ATOM 798 O O . LEU A 1 99 ? -0.617 6.621 16.328 1 87.06 99 LEU A O 1
ATOM 802 N N . PRO A 1 100 ? -2.297 5.277 15.875 1 88.44 100 PRO A N 1
ATOM 803 C CA . PRO A 1 100 ? -1.367 4.148 15.781 1 88.44 100 PRO A CA 1
ATOM 804 C C . PRO A 1 100 ? -0.465 4.227 14.555 1 88.44 100 PRO A C 1
ATOM 806 O O . PRO A 1 100 ? -0.857 4.785 13.531 1 88.44 100 PRO A O 1
ATOM 809 N N . PRO A 1 101 ? 0.689 3.562 14.695 1 87 101 PRO A N 1
ATOM 810 C CA . PRO A 1 101 ? 1.619 3.564 13.562 1 87 101 PRO A CA 1
ATOM 811 C C . PRO A 1 101 ? 1.029 2.916 12.312 1 87 101 PRO A C 1
ATOM 813 O O . PRO A 1 101 ? 1.375 3.301 11.188 1 87 101 PRO A O 1
ATOM 816 N N . SER A 1 102 ? 0.143 2.014 12.523 1 87.81 102 SER A N 1
ATOM 817 C CA . SER A 1 102 ? -0.485 1.339 11.391 1 87.81 102 SER A CA 1
ATOM 818 C C . SER A 1 102 ? -1.276 2.32 10.531 1 87.81 102 SER A C 1
ATOM 820 O O . SER A 1 102 ? -1.353 2.164 9.312 1 87.81 102 SER A O 1
ATOM 822 N N . HIS A 1 103 ? -1.792 3.332 11.203 1 90.38 103 HIS A N 1
ATOM 823 C CA . HIS A 1 103 ? -2.549 4.328 10.453 1 90.38 103 HIS A CA 1
ATOM 824 C C . HIS A 1 103 ? -1.628 5.191 9.594 1 90.38 103 HIS A C 1
ATOM 826 O O . HIS A 1 103 ? -1.978 5.551 8.469 1 90.38 103 HIS A O 1
ATOM 832 N N . VAL A 1 104 ? -0.518 5.539 10.133 1 93 104 VAL A N 1
ATOM 833 C CA . VAL A 1 104 ? 0.451 6.328 9.383 1 93 104 VAL A CA 1
ATOM 834 C C . VAL A 1 104 ? 0.924 5.539 8.164 1 93 104 VAL A C 1
ATOM 836 O O . VAL A 1 104 ? 1.103 6.102 7.078 1 93 104 VAL A O 1
ATOM 839 N N . GLN A 1 105 ? 1.006 4.266 8.359 1 94.62 105 GLN A N 1
ATOM 840 C CA . GLN A 1 105 ? 1.411 3.404 7.254 1 94.62 105 GLN A CA 1
ATOM 841 C C . GLN A 1 105 ? 0.349 3.381 6.16 1 94.62 105 GLN A C 1
ATOM 843 O O . GLN A 1 105 ? 0.676 3.393 4.969 1 94.62 105 GLN A O 1
ATOM 848 N N . LEU A 1 106 ? -0.886 3.336 6.57 1 94.62 106 LEU A N 1
ATOM 849 C CA . LEU A 1 106 ? -1.968 3.334 5.594 1 94.62 106 LEU A CA 1
ATOM 850 C C . LEU A 1 106 ? -1.944 4.609 4.758 1 94.62 106 LEU A C 1
ATOM 852 O O . LEU A 1 106 ? -2.137 4.562 3.539 1 94.62 106 LEU A O 1
ATOM 856 N N . LEU A 1 107 ? -1.718 5.742 5.395 1 94.44 107 LEU A N 1
ATOM 857 C CA . LEU A 1 107 ? -1.629 7.004 4.672 1 94.44 107 LEU A CA 1
ATOM 858 C C . LEU A 1 107 ? -0.448 6.992 3.705 1 94.44 107 LEU A C 1
ATOM 860 O O . LEU A 1 107 ? -0.572 7.441 2.562 1 94.44 107 LEU A O 1
ATOM 864 N N . ALA A 1 108 ? 0.663 6.461 4.176 1 94.44 108 ALA A N 1
ATOM 865 C CA . ALA A 1 108 ? 1.844 6.352 3.326 1 94.44 108 ALA A CA 1
ATOM 866 C C . ALA A 1 108 ? 1.553 5.504 2.092 1 94.44 108 ALA A C 1
ATOM 868 O O . ALA A 1 108 ? 1.964 5.848 0.981 1 94.44 108 ALA A O 1
ATOM 869 N N . ASP A 1 109 ? 0.84 4.465 2.285 1 94.94 109 ASP A N 1
ATOM 870 C CA . ASP A 1 109 ? 0.483 3.59 1.174 1 94.94 109 ASP A CA 1
ATOM 871 C C . ASP A 1 109 ? -0.416 4.312 0.172 1 94.94 109 ASP A C 1
ATOM 873 O O . ASP A 1 109 ? -0.238 4.176 -1.04 1 94.94 109 ASP A O 1
ATOM 877 N N . CYS A 1 110 ? -1.354 5.047 0.668 1 94.38 110 CYS A N 1
ATOM 878 C CA . CYS A 1 110 ? -2.227 5.805 -0.222 1 94.38 110 CYS A CA 1
ATOM 879 C C . CYS A 1 110 ? -1.438 6.855 -0.993 1 94.38 110 CYS A C 1
ATOM 881 O O . CYS A 1 110 ? -1.705 7.098 -2.172 1 94.38 110 CYS A O 1
ATOM 883 N N . LEU A 1 111 ? -0.503 7.461 -0.361 1 92.94 111 LEU A N 1
ATOM 884 C CA . LEU A 1 111 ? 0.36 8.422 -1.037 1 92.94 111 LEU A CA 1
ATOM 885 C C . LEU A 1 111 ? 1.131 7.758 -2.172 1 92.94 111 LEU A C 1
ATOM 887 O O . LEU A 1 111 ? 1.246 8.32 -3.264 1 92.94 111 LEU A O 1
ATOM 891 N N . THR A 1 112 ? 1.604 6.578 -1.912 1 93.56 112 THR A N 1
ATOM 892 C CA . THR A 1 112 ? 2.334 5.824 -2.926 1 93.56 112 THR A CA 1
ATOM 893 C C . THR A 1 112 ? 1.444 5.539 -4.133 1 93.56 112 THR A C 1
ATOM 895 O O . THR A 1 112 ? 1.872 5.703 -5.277 1 93.56 112 THR A O 1
ATOM 898 N N . VAL A 1 113 ? 0.254 5.18 -3.863 1 93.19 113 VAL A N 1
ATOM 899 C CA . VAL A 1 113 ? -0.688 4.855 -4.93 1 93.19 113 VAL A CA 1
ATOM 900 C C . VAL A 1 113 ? -0.963 6.102 -5.773 1 93.19 113 VAL A C 1
ATOM 902 O O . VAL A 1 113 ? -0.974 6.035 -7.004 1 93.19 113 VAL A O 1
ATOM 905 N N . VAL A 1 114 ? -1.159 7.203 -5.152 1 90.75 114 VAL A N 1
ATOM 906 C CA . VAL A 1 114 ? -1.468 8.445 -5.844 1 90.75 114 VAL A CA 1
ATOM 907 C C . VAL A 1 114 ? -0.276 8.875 -6.695 1 90.75 114 VAL A C 1
ATOM 909 O O . VAL A 1 114 ? -0.441 9.266 -7.855 1 90.75 114 VAL A O 1
ATOM 912 N N . ILE A 1 115 ? 0.889 8.758 -6.148 1 90.12 115 ILE A N 1
ATOM 913 C CA . ILE A 1 115 ? 2.094 9.141 -6.875 1 90.12 115 ILE A CA 1
ATOM 914 C C . ILE A 1 115 ? 2.305 8.203 -8.062 1 90.12 115 ILE A C 1
ATOM 916 O O . ILE A 1 115 ? 2.658 8.648 -9.156 1 90.12 115 ILE A O 1
ATOM 920 N N . ALA A 1 116 ? 2.104 6.961 -7.816 1 91.12 116 ALA A N 1
ATOM 921 C CA . ALA A 1 116 ? 2.23 5.992 -8.898 1 91.12 116 ALA A CA 1
ATOM 922 C C . ALA A 1 116 ? 1.258 6.312 -10.031 1 91.12 116 ALA A C 1
ATOM 924 O O . ALA A 1 116 ? 1.635 6.289 -11.211 1 91.12 116 ALA A O 1
ATOM 925 N N . ALA A 1 117 ? 0.052 6.594 -9.672 1 90.06 117 ALA A N 1
ATOM 926 C CA . ALA A 1 117 ? -0.962 6.918 -10.68 1 90.06 117 ALA A CA 1
ATOM 927 C C . ALA A 1 117 ? -0.583 8.172 -11.453 1 90.06 117 ALA A C 1
ATOM 929 O O . ALA A 1 117 ? -0.814 8.258 -12.664 1 90.06 117 ALA A O 1
ATOM 930 N N . LYS A 1 118 ? -0.049 9.062 -10.828 1 88.75 118 LYS A N 1
ATOM 931 C CA . LYS A 1 118 ? 0.328 10.328 -11.461 1 88.75 118 LYS A CA 1
ATOM 932 C C . LYS A 1 118 ? 1.525 10.141 -12.391 1 88.75 118 LYS A C 1
ATOM 934 O O . LYS A 1 118 ? 1.582 10.727 -13.469 1 88.75 118 LYS A O 1
ATOM 939 N N . MET A 1 119 ? 2.449 9.344 -11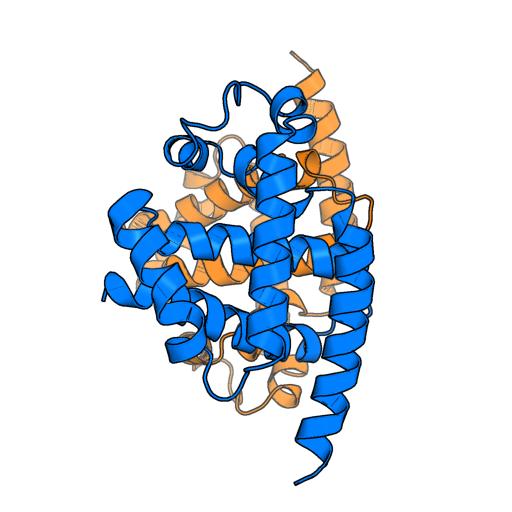.977 1 88.62 119 MET A N 1
ATOM 940 C CA . MET A 1 119 ? 3.688 9.172 -12.727 1 88.62 119 MET A CA 1
ATOM 941 C C . MET A 1 119 ? 3.49 8.18 -13.867 1 88.62 119 MET A C 1
ATOM 943 O O . MET A 1 119 ? 4.16 8.273 -14.898 1 88.62 119 MET A O 1
ATOM 947 N N . GLY A 1 120 ? 2.584 7.238 -13.617 1 88.69 120 GLY A N 1
ATOM 948 C CA . GLY A 1 120 ? 2.393 6.215 -14.633 1 88.69 120 GLY A CA 1
ATOM 949 C C . GLY A 1 120 ? 3.617 5.348 -14.844 1 88.69 120 GLY A C 1
ATOM 950 O O . GLY A 1 120 ? 4.184 4.82 -13.883 1 88.69 120 GLY A O 1
ATOM 951 N N . PRO A 1 121 ? 4.066 5.223 -16.109 1 86.88 121 PRO A N 1
ATOM 952 C CA . PRO A 1 121 ? 5.203 4.359 -16.438 1 86.88 121 PRO A CA 1
ATOM 953 C C . PRO A 1 121 ? 6.508 4.848 -15.82 1 86.88 121 PRO A C 1
ATOM 955 O O . PRO A 1 121 ? 7.461 4.074 -15.688 1 86.88 121 PRO A O 1
ATOM 958 N N . ALA A 1 122 ? 6.574 6.113 -15.484 1 89.06 122 ALA A N 1
ATOM 959 C CA . ALA A 1 122 ? 7.785 6.684 -14.898 1 89.06 122 ALA A CA 1
ATOM 960 C C . ALA A 1 122 ? 7.957 6.23 -13.453 1 89.06 122 ALA A C 1
ATOM 962 O O . ALA A 1 122 ? 9.031 6.398 -12.859 1 89.06 122 ALA A O 1
ATOM 963 N N . PHE A 1 123 ? 6.902 5.641 -12.922 1 90.12 123 PHE A N 1
ATOM 964 C CA . PHE A 1 123 ? 7.027 5.078 -11.586 1 90.12 123 PHE A CA 1
ATOM 965 C C . PHE A 1 123 ? 7.633 3.68 -11.641 1 90.12 123 PHE A C 1
ATOM 967 O O . PHE A 1 123 ? 6.93 2.684 -11.445 1 90.12 123 PHE A O 1
ATOM 974 N N . THR A 1 124 ? 8.945 3.592 -11.773 1 90.25 124 THR A N 1
ATOM 975 C CA . THR A 1 124 ? 9.688 2.346 -11.93 1 90.25 124 THR A CA 1
ATOM 976 C C . THR A 1 124 ? 9.875 1.65 -10.586 1 90.25 124 THR A C 1
ATOM 978 O O . THR A 1 124 ? 9.57 2.223 -9.539 1 90.25 124 THR A O 1
ATOM 981 N N . VAL A 1 125 ? 10.359 0.491 -10.672 1 91.56 125 VAL A N 1
ATOM 982 C CA . VAL A 1 125 ? 10.664 -0.272 -9.469 1 91.56 125 VAL A CA 1
ATOM 983 C C . VAL A 1 125 ? 11.703 0.468 -8.633 1 91.56 125 VAL A C 1
ATOM 985 O O . VAL A 1 125 ? 11.562 0.587 -7.414 1 91.56 125 VAL A O 1
ATOM 988 N N . ASP A 1 126 ? 12.742 1.026 -9.281 1 90.38 126 ASP A N 1
ATOM 989 C CA . ASP A 1 126 ? 13.781 1.773 -8.578 1 90.38 126 ASP A CA 1
ATOM 990 C C . ASP A 1 126 ? 13.195 3 -7.879 1 90.38 126 ASP A C 1
ATOM 992 O O . ASP A 1 126 ? 13.602 3.336 -6.766 1 90.38 126 ASP A O 1
ATOM 996 N N . THR A 1 127 ? 12.258 3.654 -8.594 1 90.81 127 THR A N 1
ATOM 997 C CA . THR A 1 127 ? 11.602 4.809 -7.992 1 90.81 127 THR A CA 1
ATOM 998 C C . THR A 1 127 ? 10.82 4.398 -6.742 1 90.81 127 THR A C 1
ATOM 1000 O O . THR A 1 127 ? 10.875 5.086 -5.723 1 90.81 127 THR A O 1
ATOM 1003 N N . GLN A 1 128 ? 10.141 3.277 -6.816 1 93.12 128 GLN A N 1
ATOM 1004 C CA . GLN A 1 128 ? 9.375 2.826 -5.66 1 93.12 128 GLN A CA 1
ATOM 1005 C C . GLN A 1 128 ? 10.297 2.422 -4.516 1 93.12 128 GLN A C 1
ATOM 1007 O O . GLN A 1 128 ? 10 2.68 -3.348 1 93.12 128 GLN A O 1
ATOM 1012 N N . VAL A 1 129 ? 11.414 1.785 -4.828 1 93.56 129 VAL A N 1
ATOM 1013 C CA . VAL A 1 129 ? 12.367 1.392 -3.795 1 93.56 129 VAL A CA 1
ATOM 1014 C C . VAL A 1 129 ? 12.828 2.623 -3.016 1 93.56 129 VAL A C 1
ATOM 1016 O O . VAL A 1 129 ? 12.789 2.633 -1.783 1 93.56 129 VAL A O 1
ATOM 1019 N N . ALA A 1 130 ? 13.258 3.648 -3.689 1 92.44 130 ALA A N 1
ATOM 1020 C CA . ALA A 1 130 ? 13.727 4.879 -3.057 1 92.44 130 ALA A CA 1
ATOM 1021 C C . ALA A 1 130 ? 12.617 5.539 -2.25 1 92.44 130 ALA A C 1
ATOM 1023 O O . ALA A 1 130 ? 12.836 5.98 -1.119 1 92.44 130 ALA A O 1
ATOM 1024 N N . TRP A 1 131 ? 11.422 5.543 -2.85 1 92.62 131 TRP A N 1
ATOM 1025 C CA . TRP A 1 131 ? 10.266 6.16 -2.211 1 92.62 131 TRP A CA 1
ATOM 1026 C C . TRP A 1 131 ? 9.859 5.391 -0.958 1 92.62 131 TRP A C 1
ATOM 1028 O O . TRP A 1 131 ? 9.602 5.988 0.09 1 92.62 131 TRP A O 1
ATOM 1038 N N . GLN A 1 132 ? 9.852 4.152 -1.085 1 94.31 132 GLN A N 1
ATOM 1039 C CA . GLN A 1 132 ? 9.461 3.295 0.028 1 94.31 132 GLN A CA 1
ATOM 1040 C C . GLN A 1 132 ? 10.461 3.393 1.177 1 94.31 132 GLN A C 1
ATOM 1042 O O . GLN A 1 132 ? 10.07 3.373 2.348 1 94.31 132 GLN A O 1
ATOM 1047 N N . LYS A 1 133 ? 11.703 3.408 0.888 1 93.25 133 LYS A N 1
ATOM 1048 C CA . LYS A 1 133 ? 12.719 3.578 1.921 1 93.25 133 LYS A CA 1
ATOM 1049 C C . LYS A 1 133 ? 12.523 4.891 2.676 1 93.25 133 LYS A C 1
ATOM 1051 O O . LYS A 1 133 ? 12.586 4.918 3.906 1 93.25 133 LYS A O 1
ATOM 1056 N N . PHE A 1 134 ? 12.312 5.934 1.85 1 92.75 134 PHE A N 1
ATOM 1057 C CA . PHE A 1 134 ? 12.078 7.242 2.441 1 92.75 134 PHE A CA 1
ATOM 1058 C C . PHE A 1 134 ? 10.859 7.215 3.352 1 92.75 134 PHE A C 1
ATOM 1060 O O . PHE A 1 134 ? 10.93 7.629 4.512 1 92.75 134 PHE A O 1
ATOM 1067 N N . LEU A 1 135 ? 9.719 6.684 2.881 1 94.06 135 LEU A N 1
ATOM 1068 C CA . LEU A 1 135 ? 8.477 6.668 3.648 1 94.06 135 LEU A CA 1
ATOM 1069 C C . LEU A 1 135 ? 8.617 5.781 4.883 1 94.06 135 LEU A C 1
ATOM 1071 O O . LEU A 1 135 ? 8.023 6.066 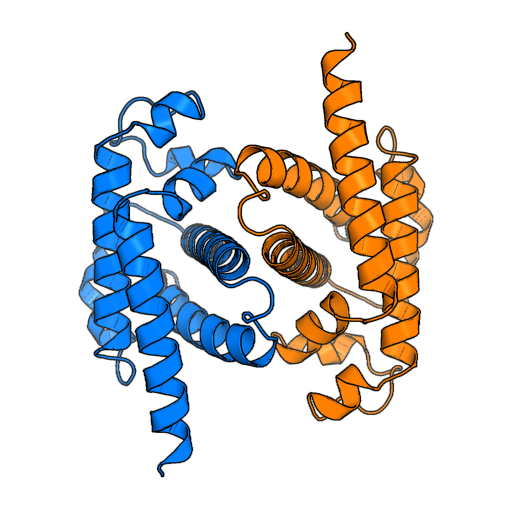5.926 1 94.06 135 LEU A O 1
ATOM 1075 N N . SER A 1 136 ? 9.375 4.738 4.738 1 94.69 136 SER A N 1
ATOM 1076 C CA . SER A 1 136 ? 9.578 3.865 5.887 1 94.69 136 SER A CA 1
ATOM 1077 C C . SER A 1 136 ? 10.25 4.609 7.035 1 94.69 136 SER A C 1
ATOM 1079 O O . SER A 1 136 ? 9.898 4.41 8.203 1 94.69 136 SER A O 1
ATOM 1081 N N . VAL A 1 137 ? 11.219 5.438 6.719 1 94.75 137 VAL A N 1
ATOM 1082 C CA . VAL A 1 137 ? 11.906 6.219 7.742 1 94.75 137 VAL A CA 1
ATOM 1083 C C . VAL A 1 137 ? 10.938 7.254 8.328 1 94.75 137 VAL A C 1
ATOM 1085 O O . VAL A 1 137 ? 10.898 7.449 9.547 1 94.75 137 VAL A O 1
ATOM 1088 N N . VAL A 1 138 ? 10.125 7.855 7.473 1 94.5 138 VAL A N 1
ATOM 1089 C CA . VAL A 1 138 ? 9.148 8.852 7.895 1 94.5 138 VAL A CA 1
ATOM 1090 C C . VAL A 1 138 ? 8.148 8.219 8.852 1 94.5 138 VAL A C 1
ATOM 1092 O O . VAL A 1 138 ? 7.891 8.75 9.938 1 94.5 138 VAL A O 1
ATOM 1095 N N . VAL A 1 139 ? 7.617 7.074 8.5 1 94.88 139 VAL A N 1
ATOM 1096 C CA . VAL A 1 139 ? 6.613 6.391 9.305 1 94.88 139 VAL A CA 1
ATOM 1097 C C . VAL A 1 139 ? 7.223 5.949 10.633 1 94.88 139 VAL A C 1
ATOM 1099 O O . VAL A 1 139 ? 6.609 6.105 11.688 1 94.88 139 VAL A O 1
ATOM 1102 N N . SER A 1 140 ? 8.406 5.434 10.586 1 94.62 140 SER A N 1
ATOM 1103 C CA . SER A 1 140 ? 9.102 5.004 11.789 1 94.62 140 SER A CA 1
ATOM 1104 C C . SER A 1 140 ? 9.359 6.176 12.734 1 94.62 140 SER A C 1
ATOM 1106 O O . SER A 1 140 ? 9.164 6.055 13.945 1 94.62 140 SER A O 1
ATOM 1108 N N . ALA A 1 141 ? 9.805 7.273 12.188 1 95.06 141 ALA A N 1
ATOM 1109 C CA . ALA A 1 141 ? 10.102 8.453 12.992 1 95.06 141 ALA A CA 1
ATOM 1110 C C . ALA A 1 141 ? 8.836 9.008 13.648 1 95.06 141 ALA A C 1
ATOM 1112 O O . ALA A 1 141 ? 8.867 9.43 14.805 1 95.06 141 ALA A O 1
ATOM 1113 N N . LEU A 1 142 ? 7.73 9 12.906 1 93.44 142 LEU A N 1
ATOM 1114 C CA . LEU A 1 142 ? 6.473 9.523 13.438 1 93.44 142 LEU A CA 1
ATOM 1115 C C . LEU A 1 142 ? 5.922 8.602 14.523 1 93.44 142 LEU A C 1
ATOM 1117 O O . LEU A 1 142 ? 5.285 9.07 15.477 1 93.44 142 LEU A O 1
ATOM 1121 N N . GLY A 1 143 ? 6.176 7.281 14.398 1 89.94 143 GLY A N 1
ATOM 1122 C CA . GLY A 1 143 ? 5.664 6.309 15.352 1 89.94 143 GLY A CA 1
ATOM 1123 C C . GLY A 1 143 ? 6.641 5.992 16.469 1 89.94 143 GLY A C 1
ATOM 1124 O O . GLY A 1 143 ? 6.473 5.004 17.188 1 89.94 143 GLY A O 1
ATOM 1125 N N . ARG A 1 144 ? 7.68 6.645 16.641 1 84.12 144 ARG A N 1
ATOM 1126 C CA . ARG A 1 144 ? 8.789 6.352 17.547 1 84.12 144 ARG A CA 1
ATOM 1127 C C . ARG A 1 144 ? 8.305 6.227 18.984 1 84.12 144 ARG A C 1
ATOM 1129 O O . ARG A 1 144 ? 8.82 5.41 19.75 1 84.12 144 ARG A O 1
ATOM 1136 N N . GLN A 1 145 ? 7.285 6.953 19.281 1 81 145 GLN A N 1
ATOM 1137 C CA . GLN A 1 145 ? 6.816 6.93 20.656 1 81 145 GLN A CA 1
ATOM 1138 C C . GLN A 1 145 ? 6.035 5.652 20.953 1 81 145 GLN A C 1
ATOM 1140 O O . GLN A 1 145 ? 5.723 5.363 22.109 1 81 145 GLN A O 1
ATOM 1145 N N . TYR A 1 14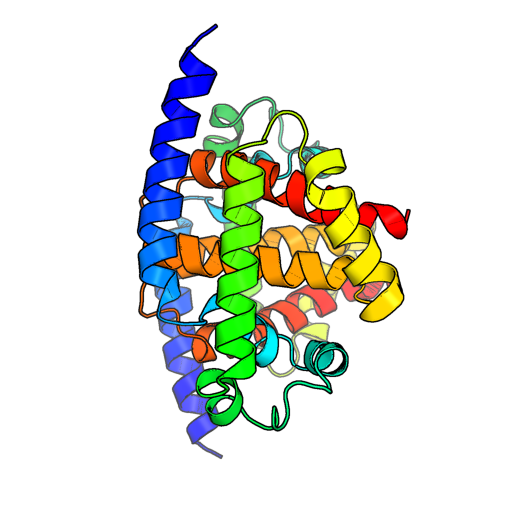6 ? 5.723 4.816 20 1 70.81 146 TYR A N 1
ATOM 1146 C CA . TYR A 1 146 ? 4.977 3.576 20.203 1 70.81 146 TYR A CA 1
ATOM 1147 C C . TYR A 1 146 ? 5.918 2.398 20.406 1 70.81 146 TYR A C 1
ATOM 1149 O O . TYR A 1 146 ? 5.477 1.291 20.719 1 70.81 146 TYR A O 1
ATOM 1157 N N . HIS A 1 147 ? 7.07 2.482 20.062 1 64.69 147 HIS A N 1
ATOM 1158 C CA . HIS A 1 147 ? 8.062 1.45 20.312 1 64.69 147 HIS A CA 1
ATOM 1159 C C . HIS A 1 147 ? 8.992 1.851 21.469 1 64.69 147 HIS A C 1
ATOM 1161 O O . HIS A 1 147 ? 9.164 3.039 21.734 1 64.69 147 HIS A O 1
ATOM 1167 N N . MET B 1 1 ? -31.344 -3.904 -7.879 1 20.06 1 MET B N 1
ATOM 1168 C CA . MET B 1 1 ? -30.484 -5.066 -8.062 1 20.06 1 MET B CA 1
ATOM 1169 C C . MET B 1 1 ? -29.141 -4.664 -8.664 1 20.06 1 MET B C 1
ATOM 1171 O O . MET B 1 1 ? -28.094 -5.059 -8.164 1 20.06 1 MET B O 1
ATOM 1175 N N . SER B 1 2 ? -29.047 -4.27 -10.016 1 22.17 2 SER B N 1
ATOM 1176 C CA . SER B 1 2 ? -28.172 -4.594 -11.125 1 22.17 2 SER B CA 1
ATOM 1177 C C . SER B 1 2 ? -27 -3.615 -11.203 1 22.17 2 SER B C 1
ATOM 1179 O O . SER B 1 2 ? -26.203 -3.658 -12.148 1 22.17 2 SER B O 1
ATOM 1181 N N . LEU B 1 3 ? -27.062 -2.5 -10.633 1 24.81 3 LEU B N 1
ATOM 1182 C CA . LEU B 1 3 ? -26 -1.51 -10.742 1 24.81 3 LEU B CA 1
ATOM 1183 C C . LEU B 1 3 ? -24.688 -2.041 -10.141 1 24.81 3 LEU B C 1
ATOM 1185 O O . LEU B 1 3 ? -23.641 -1.4 -10.258 1 24.81 3 LEU B O 1
ATOM 1189 N N . ARG B 1 4 ? -24.766 -2.959 -9.219 1 31.31 4 ARG B N 1
ATOM 1190 C CA . ARG B 1 4 ? -23.688 -3.725 -8.617 1 31.31 4 ARG B CA 1
ATOM 1191 C C . ARG B 1 4 ? -22.906 -4.504 -9.68 1 31.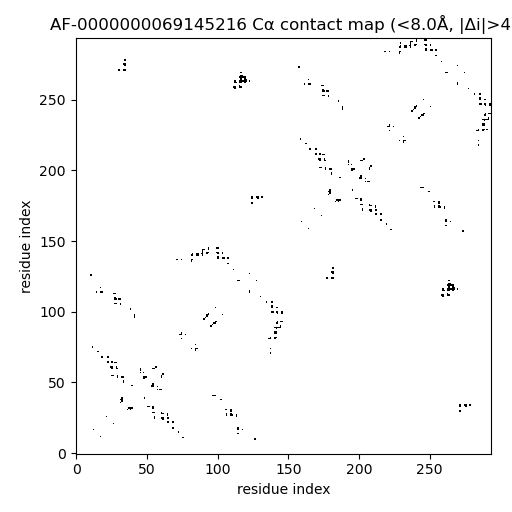31 4 ARG B C 1
ATOM 1193 O O . ARG B 1 4 ? -21.703 -4.688 -9.57 1 31.31 4 ARG B O 1
ATOM 1200 N N . MET B 1 5 ? -23.562 -5.047 -10.727 1 34.59 5 MET B N 1
ATOM 1201 C CA . MET B 1 5 ? -23.047 -5.906 -11.789 1 34.59 5 MET B CA 1
ATOM 1202 C C . MET B 1 5 ? -22.203 -5.109 -12.773 1 34.59 5 MET B C 1
ATOM 1204 O O . MET B 1 5 ? -21.25 -5.641 -13.359 1 34.59 5 MET B O 1
ATOM 1208 N N . HIS B 1 6 ? -22.734 -3.965 -13.195 1 33.75 6 HIS B N 1
ATOM 1209 C CA . HIS B 1 6 ? -22.125 -3.205 -14.281 1 33.75 6 HIS B CA 1
ATOM 1210 C C . HIS B 1 6 ? -20.766 -2.635 -13.875 1 33.75 6 HIS B C 1
ATOM 1212 O O . HIS B 1 6 ? -19.828 -2.643 -14.664 1 33.75 6 HIS B O 1
ATOM 1218 N N . CYS B 1 7 ? -20.734 -2.031 -12.844 1 34.12 7 CYS B N 1
ATOM 1219 C CA . CYS B 1 7 ? -19.5 -1.466 -12.312 1 34.12 7 CYS B CA 1
ATOM 1220 C C . CYS B 1 7 ? -18.484 -2.561 -12.016 1 34.12 7 CYS B C 1
ATOM 1222 O O . CYS B 1 7 ? -17.281 -2.334 -12.117 1 34.12 7 CYS B O 1
ATOM 1224 N N . GLU B 1 8 ? -19.031 -3.742 -11.695 1 43.12 8 GLU B N 1
ATOM 1225 C CA . GLU B 1 8 ? -18.188 -4.898 -11.398 1 43.12 8 GLU B CA 1
ATOM 1226 C C . GLU B 1 8 ? -17.453 -5.391 -12.641 1 43.12 8 GLU B C 1
ATOM 1228 O O . GLU B 1 8 ? -16.266 -5.738 -12.578 1 43.12 8 GLU B O 1
ATOM 1233 N N . THR B 1 9 ? -18.297 -5.402 -13.719 1 41.56 9 THR B N 1
ATOM 1234 C CA . THR B 1 9 ? -17.734 -5.969 -14.945 1 41.56 9 THR B CA 1
ATOM 1235 C C . THR B 1 9 ? -16.672 -5.043 -15.531 1 41.56 9 THR B C 1
ATOM 1237 O O . THR B 1 9 ? -15.633 -5.504 -16.016 1 41.56 9 THR B O 1
ATOM 1240 N N . LYS B 1 10 ? -17.109 -3.768 -15.719 1 43.28 10 LYS B N 1
ATOM 1241 C CA . LYS B 1 10 ? -16.094 -2.93 -16.375 1 43.28 10 LYS B CA 1
ATOM 1242 C C . LYS B 1 10 ? -14.789 -2.93 -15.578 1 43.28 10 LYS B C 1
ATOM 1244 O O . LYS B 1 10 ? -13.711 -2.945 -16.172 1 43.28 10 LYS B O 1
ATOM 1249 N N . THR B 1 11 ? -14.938 -2.867 -14.352 1 49.25 11 THR B N 1
ATOM 1250 C CA . THR B 1 11 ? -13.734 -2.881 -13.523 1 49.25 11 THR B CA 1
ATOM 1251 C C . THR B 1 11 ? -13.008 -4.219 -13.641 1 49.25 11 THR B C 1
ATOM 1253 O O . THR B 1 11 ? -11.781 -4.27 -13.609 1 49.25 11 THR B O 1
ATOM 1256 N N . ARG B 1 12 ? -13.898 -5.238 -13.82 1 49.47 12 ARG B N 1
ATOM 1257 C CA . ARG B 1 12 ? -13.266 -6.543 -14.008 1 49.47 12 ARG B CA 1
ATOM 1258 C C . ARG B 1 12 ? -12.438 -6.574 -15.281 1 49.47 12 ARG B C 1
ATOM 1260 O O . ARG B 1 12 ? -11.305 -7.066 -15.289 1 49.47 12 ARG B O 1
ATOM 1267 N N . ILE B 1 13 ? -13.102 -6.168 -16.359 1 46.38 13 ILE B N 1
ATOM 1268 C CA . ILE B 1 13 ? -12.469 -6.238 -17.672 1 46.38 13 ILE B CA 1
ATOM 1269 C C . ILE B 1 13 ? -11.242 -5.328 -17.703 1 46.38 13 ILE B C 1
ATOM 1271 O O . ILE B 1 13 ? -10.18 -5.73 -18.172 1 46.38 13 ILE B O 1
ATOM 1275 N N . TYR B 1 14 ? -11.469 -4.191 -17.344 1 50.38 14 TYR B N 1
ATOM 1276 C CA . TYR B 1 14 ? -10.328 -3.283 -17.406 1 50.38 14 TYR B CA 1
ATOM 1277 C C . TYR B 1 14 ? -9.164 -3.814 -16.594 1 50.38 14 TYR B C 1
ATOM 1279 O O . TYR B 1 14 ? -8.008 -3.744 -17.016 1 50.38 14 TYR B O 1
ATOM 1287 N N . PHE B 1 15 ? -9.57 -4.418 -15.508 1 54.09 15 PHE B N 1
ATOM 1288 C CA . PHE B 1 15 ? -8.492 -4.93 -14.672 1 54.09 15 PHE B CA 1
ATOM 1289 C C . PHE B 1 15 ? -7.805 -6.117 -15.336 1 54.09 15 PHE B C 1
ATOM 1291 O O . PHE B 1 15 ? -6.574 -6.184 -15.383 1 54.09 15 PHE B O 1
ATOM 1298 N N . PHE B 1 16 ? -8.688 -6.996 -15.828 1 53.31 16 PHE B N 1
ATOM 1299 C CA . PHE B 1 16 ? -8.078 -8.188 -16.406 1 53.31 16 PHE B CA 1
ATOM 1300 C C . PHE B 1 16 ? -7.402 -7.855 -17.734 1 53.31 16 PHE B C 1
ATOM 1302 O O . PHE B 1 16 ? -6.355 -8.414 -18.062 1 53.31 16 PHE B O 1
ATOM 1309 N N . ASP B 1 17 ? -8.039 -7.133 -18.5 1 53.62 17 ASP B N 1
ATOM 1310 C CA . ASP B 1 17 ? -7.363 -6.77 -19.734 1 53.62 17 ASP B CA 1
ATOM 1311 C C . ASP B 1 17 ? -6.043 -6.059 -19.453 1 53.62 17 ASP B C 1
ATOM 1313 O O . ASP B 1 17 ? -5.039 -6.312 -20.125 1 53.62 17 ASP B O 1
ATOM 1317 N N . THR B 1 18 ? -6.062 -5.25 -18.516 1 52.09 18 THR B N 1
ATOM 1318 C CA . THR B 1 18 ? -4.824 -4.566 -18.156 1 52.09 18 THR B CA 1
ATOM 1319 C C . THR B 1 18 ? -3.842 -5.535 -17.5 1 52.09 18 THR B C 1
ATOM 1321 O O . THR B 1 18 ? -2.635 -5.457 -17.75 1 52.09 18 THR B O 1
ATOM 1324 N N . THR B 1 19 ? -4.406 -6.406 -16.719 1 52.94 19 THR B N 1
ATOM 1325 C CA . THR B 1 19 ? -3.533 -7.375 -16.062 1 52.94 19 THR B CA 1
ATOM 1326 C C . THR B 1 19 ? -2.977 -8.375 -17.062 1 52.94 19 THR B C 1
ATOM 1328 O O . THR B 1 19 ? -1.836 -8.82 -16.938 1 52.94 19 THR B O 1
ATOM 1331 N N . ASN B 1 20 ? -3.84 -8.758 -17.984 1 51.69 20 ASN B N 1
ATOM 1332 C CA . ASN B 1 20 ? -3.316 -9.625 -19.031 1 51.69 20 ASN B CA 1
ATOM 1333 C C . ASN B 1 20 ? -2.131 -8.984 -19.75 1 51.69 20 ASN B C 1
ATOM 1335 O O . ASN B 1 20 ? -1.177 -9.68 -20.109 1 51.69 20 ASN B O 1
ATOM 1339 N N . GLU B 1 21 ? -2.281 -7.793 -20.016 1 49.88 21 GLU B N 1
ATOM 1340 C CA . GLU B 1 21 ? -1.111 -7.141 -20.609 1 49.88 21 GLU B CA 1
ATOM 1341 C C . GLU B 1 21 ? 0.048 -7.094 -19.609 1 49.88 21 GLU B C 1
ATOM 1343 O O . GLU B 1 21 ? 1.213 -7.059 -20.016 1 49.88 21 GLU B O 1
ATOM 1348 N N . LEU B 1 22 ? -0.314 -7.035 -18.328 1 49.44 22 LEU B N 1
ATOM 1349 C CA . LEU B 1 22 ? 0.683 -7.113 -17.266 1 49.44 22 LEU B CA 1
ATOM 1350 C C . LEU B 1 22 ? 1.34 -8.492 -17.234 1 49.44 22 LEU B C 1
ATOM 1352 O O . LEU B 1 22 ? 2.428 -8.648 -16.672 1 49.44 22 LEU B O 1
ATOM 1356 N N . THR B 1 23 ? 0.592 -9.562 -17.641 1 48 23 THR B N 1
ATOM 1357 C CA . THR B 1 23 ? 1.051 -10.945 -17.625 1 48 23 THR B CA 1
ATOM 1358 C C . THR B 1 23 ? 2.408 -11.07 -18.312 1 48 23 THR B C 1
ATOM 1360 O O . THR B 1 23 ? 3.186 -11.977 -18 1 48 23 THR B O 1
ATOM 1363 N N . HIS B 1 24 ? 2.562 -10.391 -19.328 1 46 24 HIS B N 1
ATOM 1364 C CA . HIS B 1 24 ? 3.865 -10.742 -19.875 1 46 24 HIS B CA 1
ATOM 1365 C C . HIS B 1 24 ? 4.992 -10.312 -18.953 1 46 24 HIS B C 1
ATOM 1367 O O . HIS B 1 24 ? 6.141 -10.734 -19.125 1 46 24 HIS B O 1
ATOM 1373 N N . ARG B 1 25 ? 4.832 -9.125 -18.219 1 48.31 25 ARG B N 1
ATOM 1374 C CA . ARG B 1 25 ? 5.973 -8.711 -17.406 1 48.31 25 ARG B CA 1
ATOM 1375 C C . ARG B 1 25 ? 5.668 -8.844 -15.922 1 48.31 25 ARG B C 1
ATOM 1377 O O . ARG B 1 25 ? 4.602 -8.43 -15.461 1 48.31 25 ARG B O 1
ATOM 1384 N N . SER B 1 26 ? 6.176 -9.953 -15.227 1 56.69 26 SER B N 1
ATOM 1385 C CA . SER B 1 26 ? 6.258 -10.258 -13.805 1 56.69 26 SER B CA 1
ATOM 1386 C C . SER B 1 26 ? 6.316 -8.984 -12.961 1 56.69 26 SER B C 1
ATOM 1388 O O . SER B 1 26 ? 7.137 -8.875 -12.047 1 56.69 26 SER B O 1
ATOM 1390 N N . PRO B 1 27 ? 5.566 -7.973 -13.195 1 65.19 27 PRO B N 1
ATOM 1391 C CA . PRO B 1 27 ? 6.051 -6.727 -12.602 1 65.19 27 PRO B CA 1
ATOM 1392 C C . PRO B 1 27 ? 5.664 -6.578 -11.133 1 65.19 27 PRO B C 1
ATOM 1394 O O . PRO B 1 27 ? 6.453 -6.074 -10.328 1 65.19 27 PRO B O 1
ATOM 1397 N N . SER B 1 28 ? 4.52 -7.363 -10.703 1 83.75 28 SER B N 1
ATOM 1398 C CA . SER B 1 28 ? 4.172 -7.082 -9.312 1 83.75 28 SER B CA 1
ATOM 1399 C C . SER B 1 28 ? 4.973 -7.961 -8.359 1 83.75 28 SER B C 1
ATOM 1401 O O . SER B 1 28 ? 5.398 -7.5 -7.293 1 83.75 28 SER B O 1
ATOM 1403 N N . SER B 1 29 ? 5.152 -9.312 -8.781 1 89.12 29 SER B N 1
ATOM 1404 C CA . SER B 1 29 ? 5.93 -10.219 -7.938 1 89.12 29 SER B CA 1
ATOM 1405 C C . SER B 1 29 ? 7.391 -9.789 -7.863 1 89.12 29 SER B C 1
ATOM 1407 O O . SER B 1 29 ? 7.984 -9.766 -6.785 1 89.12 29 SER B O 1
ATOM 1409 N N . CYS B 1 30 ? 7.906 -9.438 -8.969 1 91.75 30 CYS B N 1
ATOM 1410 C CA . CYS B 1 30 ? 9.281 -8.945 -9 1 91.75 30 CYS B CA 1
ATOM 1411 C C . CYS B 1 30 ? 9.414 -7.656 -8.195 1 91.75 30 CYS B C 1
ATOM 1413 O O . CYS B 1 30 ? 10.359 -7.496 -7.422 1 91.75 30 CYS B O 1
ATOM 1415 N N . ARG B 1 31 ? 8.422 -6.812 -8.406 1 93.06 31 ARG B N 1
ATOM 1416 C CA . ARG B 1 31 ? 8.43 -5.559 -7.664 1 93.06 31 ARG B CA 1
ATOM 1417 C C . ARG B 1 31 ? 8.406 -5.809 -6.16 1 93.06 31 ARG B C 1
ATOM 1419 O O . ARG B 1 31 ? 9.148 -5.168 -5.41 1 93.06 31 ARG B O 1
ATOM 1426 N N . CYS B 1 32 ? 7.598 -6.73 -5.758 1 95 32 CYS B N 1
ATOM 1427 C CA . CYS B 1 32 ? 7.488 -7.047 -4.34 1 95 32 CYS B CA 1
ATOM 1428 C C . CYS B 1 32 ? 8.82 -7.551 -3.789 1 95 32 CYS B C 1
ATOM 1430 O O . CYS B 1 32 ? 9.258 -7.113 -2.725 1 95 32 CYS B O 1
ATOM 1432 N N . LEU B 1 33 ? 9.516 -8.406 -4.508 1 95.12 33 LEU B N 1
ATOM 1433 C CA . LEU B 1 33 ? 10.773 -9.008 -4.062 1 95.12 33 LEU B CA 1
ATOM 1434 C C . LEU B 1 33 ? 11.891 -7.973 -4.043 1 95.12 33 LEU B C 1
ATOM 1436 O O . LEU B 1 33 ? 12.828 -8.078 -3.242 1 95.12 33 LEU B O 1
ATOM 1440 N N . ILE B 1 34 ? 11.797 -7.012 -4.867 1 95.44 34 ILE B N 1
ATOM 1441 C CA . ILE B 1 34 ? 12.844 -6 -4.965 1 95.44 34 ILE B CA 1
ATOM 1442 C C . ILE B 1 34 ? 12.609 -4.914 -3.92 1 95.44 34 ILE B C 1
ATOM 1444 O O . ILE B 1 34 ? 13.547 -4.496 -3.229 1 95.44 34 ILE B O 1
ATOM 1448 N N . VAL B 1 35 ? 11.375 -4.473 -3.758 1 94.62 35 VAL B N 1
ATOM 1449 C CA . VAL B 1 35 ? 11.039 -3.391 -2.838 1 94.62 35 VAL B CA 1
ATOM 1450 C C . VAL B 1 35 ? 11.125 -3.893 -1.397 1 94.62 35 VAL B C 1
ATOM 1452 O O . VAL B 1 35 ? 11.531 -3.148 -0.499 1 94.62 35 VAL B O 1
ATOM 1455 N N . TYR B 1 36 ? 10.719 -5.129 -1.17 1 95.19 36 TYR B N 1
ATOM 1456 C CA . TYR B 1 36 ? 10.766 -5.754 0.148 1 95.19 36 TYR B CA 1
ATOM 1457 C C . TYR B 1 36 ? 11.68 -6.973 0.144 1 95.19 36 TYR B C 1
ATOM 1459 O O . TYR B 1 36 ? 11.211 -8.109 0.233 1 95.19 36 TYR B O 1
ATOM 1467 N N . PRO B 1 37 ? 12.953 -6.801 0.203 1 94.94 37 PRO B N 1
ATOM 1468 C CA . PRO B 1 37 ? 13.906 -7.887 -0.04 1 94.94 37 PRO B CA 1
ATOM 1469 C C . PRO B 1 37 ? 13.859 -8.961 1.044 1 94.94 37 PRO B C 1
ATOM 1471 O O . PRO B 1 37 ? 14.242 -10.109 0.798 1 94.94 37 PRO B O 1
ATOM 1474 N N . TRP B 1 38 ? 13.391 -8.617 2.283 1 93.19 38 TRP B N 1
ATOM 1475 C CA . TRP B 1 38 ? 13.281 -9.602 3.35 1 93.19 38 TRP B CA 1
ATOM 1476 C C . TRP B 1 38 ? 12.266 -10.68 2.994 1 93.19 38 TRP B C 1
ATOM 1478 O O . TRP B 1 38 ? 12.25 -11.758 3.598 1 93.19 38 TRP B O 1
ATOM 1488 N N . THR B 1 39 ? 11.391 -10.492 2.004 1 94.06 39 THR B N 1
ATOM 1489 C CA . THR B 1 39 ? 10.398 -11.469 1.576 1 94.06 39 THR B CA 1
ATOM 1490 C C . THR B 1 39 ? 11.047 -12.562 0.73 1 94.06 39 THR B C 1
ATOM 1492 O O . THR B 1 39 ? 10.445 -13.617 0.499 1 94.06 39 THR B O 1
ATOM 1495 N N . GLN B 1 40 ? 12.242 -12.352 0.247 1 94.38 40 GLN B N 1
ATOM 1496 C CA . GLN B 1 40 ? 12.945 -13.312 -0.596 1 94.38 40 GLN B CA 1
ATOM 1497 C C . GLN B 1 40 ? 13.188 -14.625 0.148 1 94.38 40 GLN B C 1
ATOM 1499 O O . GLN B 1 40 ? 13.359 -15.672 -0.473 1 94.38 40 GLN B O 1
ATOM 1504 N N . ARG B 1 41 ? 13.148 -14.57 1.458 1 92.69 41 ARG B N 1
ATOM 1505 C CA . ARG B 1 41 ? 13.375 -15.75 2.279 1 92.69 41 ARG B CA 1
ATOM 1506 C C . ARG B 1 41 ? 12.297 -16.797 2.029 1 92.69 41 ARG B C 1
ATOM 1508 O O . ARG B 1 41 ? 12.523 -18 2.264 1 92.69 41 ARG B O 1
ATOM 1515 N N . TYR B 1 42 ? 11.125 -16.453 1.516 1 90.81 42 TYR B N 1
ATOM 1516 C CA . TYR B 1 42 ? 10.023 -17.375 1.27 1 90.81 42 TYR B CA 1
ATOM 1517 C C . TYR B 1 42 ? 10.125 -17.984 -0.121 1 90.81 42 TYR B C 1
ATOM 1519 O O . TYR B 1 42 ? 9.32 -18.844 -0.493 1 90.81 42 TYR B O 1
ATOM 1527 N N . PHE B 1 43 ? 11.156 -17.594 -0.894 1 92.5 43 PHE B N 1
ATOM 1528 C CA . PHE B 1 43 ? 11.297 -18.031 -2.275 1 92.5 43 PHE B CA 1
ATOM 1529 C C . PHE B 1 43 ? 12.648 -18.719 -2.486 1 92.5 43 PHE B C 1
ATOM 1531 O O . PHE B 1 43 ? 13.273 -18.562 -3.537 1 92.5 43 PHE B O 1
ATOM 1538 N N . GLY B 1 44 ? 13.055 -19.422 -1.539 1 88.5 44 GLY B N 1
ATOM 1539 C CA . GLY B 1 44 ? 14.336 -20.109 -1.597 1 88.5 44 GLY B CA 1
ATOM 1540 C C . GLY B 1 44 ? 14.453 -21.047 -2.783 1 88.5 44 GLY B C 1
ATOM 1541 O O . GLY B 1 44 ? 15.547 -21.234 -3.326 1 88.5 44 GLY B O 1
ATOM 1542 N N . GLY B 1 45 ? 13.297 -21.625 -3.211 1 91 45 GLY B N 1
ATOM 1543 C CA . GLY B 1 45 ? 13.312 -22.594 -4.305 1 91 45 GLY B CA 1
ATOM 1544 C C . GLY B 1 45 ? 13.328 -21.938 -5.672 1 91 45 GLY B C 1
ATOM 1545 O O . GLY B 1 45 ? 13.305 -22.625 -6.699 1 91 45 GLY B O 1
ATOM 1546 N N . PHE B 1 46 ? 13.508 -20.625 -5.738 1 92.5 46 PHE B N 1
ATOM 1547 C CA . PHE B 1 46 ? 13.391 -19.906 -7.008 1 92.5 46 PHE B CA 1
ATOM 1548 C C . PHE B 1 46 ? 14.766 -19.547 -7.551 1 92.5 46 PHE B C 1
ATOM 1550 O O . PHE B 1 46 ? 14.875 -18.828 -8.539 1 92.5 46 PHE B O 1
ATOM 1557 N N . GLY B 1 47 ? 15.852 -20.062 -6.863 1 91.75 47 GLY B N 1
ATOM 1558 C CA . GLY B 1 47 ? 17.188 -19.828 -7.367 1 91.75 47 GLY B CA 1
ATOM 1559 C C . GLY B 1 47 ? 17.797 -18.531 -6.879 1 91.75 47 GLY B C 1
ATOM 1560 O O . GLY B 1 47 ? 17.641 -18.172 -5.711 1 91.75 47 GLY B O 1
ATOM 1561 N N . ASN B 1 48 ? 18.453 -17.859 -7.91 1 91.56 48 ASN B N 1
ATOM 1562 C CA . ASN B 1 48 ? 19.219 -16.656 -7.566 1 91.56 48 ASN B CA 1
ATOM 1563 C C . ASN B 1 48 ? 18.328 -15.422 -7.5 1 91.56 48 ASN B C 1
ATOM 1565 O O . ASN B 1 48 ? 17.719 -15.031 -8.5 1 91.56 48 ASN B O 1
ATOM 1569 N N . LEU B 1 49 ? 18.266 -14.812 -6.324 1 93.44 49 LEU B N 1
ATOM 1570 C CA . LEU B 1 49 ? 17.469 -13.609 -6.105 1 93.44 49 LEU B CA 1
ATOM 1571 C C . LEU B 1 49 ? 18.344 -12.469 -5.598 1 93.44 49 LEU B C 1
ATOM 1573 O O . LEU B 1 49 ? 17.844 -11.57 -4.902 1 93.44 49 LEU B O 1
ATOM 1577 N N . TYR B 1 50 ? 19.594 -12.398 -5.934 1 90.06 50 TYR B N 1
ATOM 1578 C CA . TYR B 1 50 ? 20.609 -11.547 -5.32 1 90.06 50 TYR B CA 1
ATOM 1579 C C . TYR B 1 50 ? 20.375 -10.086 -5.672 1 90.06 50 TYR B C 1
ATOM 1581 O O . TYR B 1 50 ? 20.672 -9.195 -4.867 1 90.06 50 TYR B O 1
ATOM 1589 N N . ASN B 1 51 ? 20 -9.898 -6.996 1 91.31 51 ASN B N 1
ATOM 1590 C CA . ASN B 1 51 ? 19.797 -8.508 -7.387 1 91.31 51 ASN B CA 1
ATOM 1591 C C . ASN B 1 51 ? 18.547 -8.359 -8.266 1 91.31 51 ASN B C 1
ATOM 1593 O O . ASN B 1 51 ? 17.922 -9.352 -8.625 1 91.31 51 ASN B O 1
ATOM 1597 N N . ALA B 1 52 ? 18.219 -7.035 -8.539 1 91.06 52 ALA B N 1
ATOM 1598 C CA . ALA B 1 52 ? 17 -6.707 -9.281 1 91.06 52 ALA B CA 1
ATOM 1599 C C . ALA B 1 52 ? 17 -7.352 -10.664 1 91.06 52 ALA B C 1
ATOM 1601 O O . ALA B 1 52 ? 15.977 -7.859 -11.125 1 91.06 52 ALA B O 1
ATOM 1602 N N . GLU B 1 53 ? 18.109 -7.355 -11.281 1 90.25 53 GLU B N 1
ATOM 1603 C CA . GLU B 1 53 ? 18.203 -7.914 -12.625 1 90.25 53 GLU B CA 1
ATOM 1604 C C . GLU B 1 53 ? 17.891 -9.406 -12.633 1 90.25 53 GLU B C 1
ATOM 1606 O O . GLU B 1 53 ? 17.156 -9.891 -13.5 1 90.25 53 GLU B O 1
ATOM 1611 N N . THR B 1 54 ? 18.453 -10.133 -11.727 1 92.19 54 THR B N 1
ATOM 1612 C CA . THR B 1 54 ? 18.234 -11.57 -11.656 1 92.19 54 THR B CA 1
ATOM 1613 C C . THR B 1 54 ? 16.781 -11.883 -11.305 1 92.19 54 THR B C 1
ATOM 1615 O O . THR B 1 54 ? 16.219 -12.875 -11.773 1 92.19 54 THR B O 1
ATOM 1618 N N . ILE B 1 55 ? 16.188 -11.031 -10.523 1 93.44 55 ILE B N 1
ATOM 1619 C CA . ILE B 1 55 ? 14.789 -11.219 -10.125 1 93.44 55 ILE B CA 1
ATOM 1620 C C . ILE B 1 55 ? 13.875 -10.984 -11.328 1 93.44 55 ILE B C 1
ATOM 1622 O O . ILE B 1 55 ? 12.984 -11.789 -11.602 1 93.44 55 ILE B O 1
ATOM 1626 N N . LEU B 1 56 ? 14.164 -9.977 -12.102 1 89.06 56 LEU B N 1
ATOM 1627 C CA . LEU B 1 56 ? 13.32 -9.602 -13.227 1 89.06 56 LEU B CA 1
ATOM 1628 C C . LEU B 1 56 ? 13.438 -10.617 -14.359 1 89.06 56 LEU B C 1
ATOM 1630 O O . LEU B 1 56 ? 12.484 -10.828 -15.109 1 89.06 56 LEU B O 1
ATOM 1634 N N . CYS B 1 57 ? 14.531 -11.297 -14.391 1 89.06 57 CYS B N 1
ATOM 1635 C CA . CYS B 1 57 ? 14.766 -12.242 -15.484 1 89.06 57 CYS B CA 1
ATOM 1636 C C . CYS B 1 57 ? 14.555 -13.68 -15.016 1 89.06 57 CYS B C 1
ATOM 1638 O O . CYS B 1 57 ? 14.852 -14.625 -15.75 1 89.06 57 CYS B O 1
ATOM 1640 N N . ASN B 1 58 ? 14.086 -13.891 -13.828 1 91.12 58 ASN B N 1
ATOM 1641 C CA . ASN B 1 58 ? 13.906 -15.219 -13.25 1 91.12 58 ASN B CA 1
ATOM 1642 C C . ASN B 1 58 ? 12.656 -15.898 -13.797 1 91.12 58 ASN B C 1
ATOM 1644 O O . ASN B 1 58 ? 11.539 -15.438 -13.555 1 91.12 58 ASN B O 1
ATOM 1648 N N . PRO B 1 59 ? 12.852 -16.984 -14.562 1 90.94 59 PRO B N 1
ATOM 1649 C CA . PRO B 1 59 ? 11.695 -17.625 -15.18 1 90.94 59 PRO B CA 1
ATOM 1650 C C . PRO B 1 59 ? 10.742 -18.25 -14.156 1 90.94 59 PRO B C 1
ATOM 1652 O O . PRO B 1 59 ? 9.539 -18.344 -14.406 1 90.94 59 PRO B O 1
ATOM 1655 N N . LEU B 1 60 ? 11.242 -18.625 -12.984 1 92.69 60 LEU B N 1
ATOM 1656 C CA . LEU B 1 60 ? 10.391 -19.203 -11.945 1 92.69 60 LEU B CA 1
ATOM 1657 C C . LEU B 1 60 ? 9.477 -18.141 -11.344 1 92.69 60 LEU B C 1
ATOM 1659 O O . LEU B 1 60 ? 8.305 -18.422 -11.062 1 92.69 60 LEU B O 1
ATOM 1663 N N . ILE B 1 61 ? 10.008 -16.969 -11.18 1 91.44 61 ILE B N 1
ATOM 1664 C CA . ILE B 1 61 ? 9.203 -15.867 -10.672 1 91.44 61 ILE B CA 1
ATOM 1665 C C . ILE B 1 61 ? 8.141 -15.484 -11.695 1 91.44 61 ILE B C 1
ATOM 1667 O O . ILE B 1 61 ? 6.984 -15.234 -11.344 1 91.44 61 ILE B O 1
ATOM 1671 N N . ALA B 1 62 ? 8.516 -15.484 -12.914 1 88.56 62 ALA B N 1
ATOM 1672 C CA . ALA B 1 62 ? 7.574 -15.18 -13.977 1 88.56 62 ALA B CA 1
ATOM 1673 C C . ALA B 1 62 ? 6.441 -16.203 -14.023 1 88.56 62 ALA B C 1
ATOM 1675 O O . ALA B 1 62 ? 5.27 -15.836 -14.141 1 88.56 62 ALA B O 1
ATOM 1676 N N . ALA B 1 63 ? 6.793 -17.453 -13.922 1 90.44 63 ALA B N 1
ATOM 1677 C CA . ALA B 1 63 ? 5.793 -18.516 -13.922 1 90.44 63 ALA B CA 1
ATOM 1678 C C . ALA B 1 63 ? 4.863 -18.391 -12.719 1 90.44 63 ALA B C 1
ATOM 1680 O O . ALA B 1 63 ? 3.648 -18.562 -12.844 1 90.44 63 ALA B O 1
ATOM 1681 N N . HIS B 1 64 ? 5.434 -18.109 -11.555 1 91.75 64 HIS B N 1
ATOM 1682 C CA . HIS B 1 64 ? 4.617 -17.922 -10.359 1 91.75 64 HIS B CA 1
ATOM 1683 C C . HIS B 1 64 ? 3.678 -16.719 -10.516 1 91.75 64 HIS B C 1
ATOM 1685 O O . HIS B 1 64 ? 2.525 -16.766 -10.078 1 91.75 64 HIS B O 1
ATOM 1691 N N . GLY B 1 65 ? 4.223 -15.625 -11.078 1 89.19 65 GLY B N 1
ATOM 1692 C CA . GLY B 1 65 ? 3.373 -14.477 -11.352 1 89.19 65 GLY B CA 1
ATOM 1693 C C . GLY B 1 65 ? 2.158 -14.82 -12.188 1 89.19 65 GLY B C 1
ATOM 1694 O O . GLY B 1 65 ? 1.059 -14.328 -11.93 1 89.19 65 GLY B O 1
ATOM 1695 N N . THR B 1 66 ? 2.387 -15.641 -13.172 1 88.19 66 THR B N 1
ATOM 1696 C CA . THR B 1 66 ? 1.285 -16.094 -14.016 1 88.19 66 THR B CA 1
ATOM 1697 C C . THR B 1 66 ? 0.276 -16.891 -13.195 1 88.19 66 THR B C 1
ATOM 1699 O O . THR B 1 66 ? -0.935 -16.719 -13.352 1 88.19 66 THR B O 1
ATOM 1702 N N . LYS B 1 67 ? 0.743 -17.703 -12.305 1 90.69 67 LYS B N 1
ATOM 1703 C CA . LYS B 1 67 ? -0.146 -18.469 -11.438 1 90.69 67 LYS B CA 1
ATOM 1704 C C . LYS B 1 67 ? -0.965 -17.562 -10.539 1 90.69 67 LYS B C 1
ATOM 1706 O O . LYS B 1 67 ? -2.15 -17.797 -10.305 1 90.69 67 LYS B O 1
ATOM 1711 N N . ILE B 1 68 ? -0.311 -16.547 -10 1 91.25 68 ILE B N 1
ATOM 1712 C CA . ILE B 1 68 ? -0.992 -15.586 -9.133 1 91.25 68 ILE B CA 1
ATOM 1713 C C . ILE B 1 68 ? -2.123 -14.906 -9.898 1 91.25 68 ILE B C 1
ATOM 1715 O O . ILE B 1 68 ? -3.24 -14.781 -9.398 1 91.25 68 ILE B O 1
ATOM 1719 N N . LEU B 1 69 ? -1.886 -14.508 -11.086 1 88 69 LEU B N 1
ATOM 1720 C CA . LEU B 1 69 ? -2.91 -13.836 -11.883 1 88 69 LEU B CA 1
ATOM 1721 C C . LEU B 1 69 ? -4.051 -14.789 -12.211 1 88 69 LEU B C 1
ATOM 1723 O O . LEU B 1 69 ? -5.219 -14.391 -12.219 1 88 69 LEU B O 1
ATOM 1727 N N . HIS B 1 70 ? -3.709 -16.016 -12.5 1 89.44 70 HIS B N 1
ATOM 1728 C CA . HIS B 1 70 ? -4.75 -17.016 -12.703 1 89.44 70 HIS B CA 1
ATOM 1729 C C . HIS B 1 70 ? -5.582 -17.219 -11.438 1 89.44 70 HIS B C 1
ATOM 1731 O O . HIS B 1 70 ? -6.801 -17.391 -11.516 1 89.44 70 HIS B O 1
ATOM 1737 N N . GLY B 1 71 ? -4.879 -17.25 -10.328 1 91.25 71 GLY B N 1
ATOM 1738 C CA . GLY B 1 71 ? -5.594 -17.297 -9.062 1 91.25 71 GLY B CA 1
ATOM 1739 C C . GLY B 1 71 ? -6.547 -16.125 -8.875 1 91.25 71 GLY B C 1
ATOM 1740 O O . GLY B 1 71 ? -7.676 -16.312 -8.406 1 91.25 71 GLY B O 1
ATOM 1741 N N . LEU B 1 72 ? -6.145 -14.992 -9.211 1 91.38 72 LEU B N 1
ATOM 1742 C CA . LEU B 1 72 ? -7 -13.812 -9.094 1 91.38 72 LEU B CA 1
ATOM 1743 C C . LEU B 1 72 ? -8.203 -13.922 -10.031 1 91.38 72 LEU B C 1
ATOM 1745 O O . LEU B 1 72 ? -9.32 -13.547 -9.656 1 91.38 72 LEU B O 1
ATOM 1749 N N . ASP B 1 73 ? -7.945 -14.398 -11.195 1 89.31 73 ASP B N 1
ATOM 1750 C CA . ASP B 1 73 ? -9.031 -14.625 -12.148 1 89.31 73 ASP B CA 1
ATOM 1751 C C . ASP B 1 73 ? -10.062 -15.602 -11.586 1 89.31 73 ASP B C 1
ATOM 1753 O O . ASP B 1 73 ? -11.266 -15.391 -11.734 1 89.31 73 ASP B O 1
ATOM 1757 N N . ARG B 1 74 ? -9.594 -16.625 -11.047 1 92.94 74 ARG B N 1
ATOM 1758 C CA . ARG B 1 74 ? -10.477 -17.609 -10.422 1 92.94 74 ARG B CA 1
ATOM 1759 C C . ARG B 1 74 ? -11.32 -16.953 -9.328 1 92.94 74 ARG B C 1
ATOM 1761 O O . ARG B 1 74 ? -12.508 -17.25 -9.195 1 92.94 74 ARG B O 1
ATOM 1768 N N . ALA B 1 75 ? -10.727 -16.109 -8.516 1 93.81 75 ALA B N 1
ATOM 1769 C CA . ALA B 1 75 ? -11.469 -15.391 -7.48 1 93.81 75 ALA B CA 1
ATOM 1770 C C . ALA B 1 75 ? -12.555 -14.508 -8.086 1 93.81 75 ALA B C 1
ATOM 1772 O O . ALA B 1 75 ? -13.688 -14.492 -7.609 1 93.81 75 ALA B O 1
ATOM 1773 N N . LEU B 1 76 ? -12.211 -13.828 -9.133 1 90.38 76 LEU B N 1
ATOM 1774 C CA . LEU B 1 76 ? -13.156 -12.93 -9.789 1 90.38 76 LEU B CA 1
ATOM 1775 C C . LEU B 1 76 ? -14.359 -13.703 -10.328 1 90.38 76 LEU B C 1
ATOM 1777 O O . LEU B 1 76 ? -15.484 -13.203 -10.305 1 90.38 76 LEU B O 1
ATOM 1781 N N . LYS B 1 77 ? -14.109 -14.891 -10.758 1 91.25 77 LYS B N 1
ATOM 1782 C CA . LYS B 1 77 ? -15.148 -15.719 -11.352 1 91.25 77 LYS B CA 1
ATOM 1783 C C . LYS B 1 77 ? -15.992 -16.391 -10.266 1 91.25 77 LYS B C 1
ATOM 1785 O O . LYS B 1 77 ? -17.047 -16.969 -10.562 1 91.25 77 LYS B O 1
ATOM 1790 N N . ASN B 1 78 ? -15.484 -16.359 -9.062 1 95 78 ASN B N 1
ATOM 1791 C CA . ASN B 1 78 ? -16.172 -16.969 -7.93 1 95 78 ASN B CA 1
ATOM 1792 C C . ASN B 1 78 ? -16.297 -16 -6.758 1 95 78 ASN B C 1
ATOM 1794 O O . ASN B 1 78 ? -16.016 -16.359 -5.617 1 95 78 ASN B O 1
ATOM 1798 N N . MET B 1 79 ? -16.672 -14.758 -6.984 1 91.31 79 MET B N 1
ATOM 1799 C CA . MET B 1 79 ? -16.641 -13.672 -6 1 91.31 79 MET B CA 1
ATOM 1800 C C . MET B 1 79 ? -17.625 -13.953 -4.863 1 91.31 79 MET B C 1
ATOM 1802 O O . MET B 1 79 ? -17.469 -13.43 -3.76 1 91.31 79 MET B O 1
ATOM 1806 N N . ASP B 1 80 ? -18.578 -14.82 -5.082 1 93.38 80 ASP B N 1
ATOM 1807 C CA . ASP B 1 80 ? -19.578 -15.117 -4.051 1 93.38 80 ASP B CA 1
ATOM 1808 C C . ASP B 1 80 ? -19.047 -16.156 -3.061 1 93.38 80 ASP B C 1
ATOM 1810 O O . ASP B 1 80 ? -19.625 -16.359 -1.994 1 93.38 80 ASP B O 1
ATOM 1814 N N . ASP B 1 81 ? -17.891 -16.844 -3.395 1 96.25 81 ASP B N 1
ATOM 1815 C CA . ASP B 1 81 ? -17.375 -17.891 -2.512 1 96.25 81 ASP B CA 1
ATOM 1816 C C . ASP B 1 81 ? -15.867 -18.047 -2.684 1 96.25 81 ASP B C 1
ATOM 1818 O O . ASP B 1 81 ? -15.391 -19.156 -2.93 1 96.25 81 ASP B O 1
ATOM 1822 N N . ILE B 1 82 ? -15.172 -16.969 -2.453 1 94.88 82 ILE B N 1
ATOM 1823 C CA . ILE B 1 82 ? -13.727 -16.984 -2.65 1 94.88 82 ILE B CA 1
ATOM 1824 C C . ILE B 1 82 ? -13.07 -17.875 -1.598 1 94.88 82 ILE B C 1
ATOM 1826 O O . ILE B 1 82 ? -12.086 -18.562 -1.884 1 94.88 82 ILE B O 1
ATOM 1830 N N . LYS B 1 83 ? -13.594 -17.875 -0.387 1 94.56 83 LYS B N 1
ATOM 1831 C CA . LYS B 1 83 ? -13.031 -18.672 0.7 1 94.56 83 LYS B CA 1
ATOM 1832 C C . LYS B 1 83 ? -12.953 -20.141 0.321 1 94.56 83 LYS B C 1
ATOM 1834 O O . LYS B 1 83 ? -11.898 -20.781 0.457 1 94.56 83 LYS B O 1
ATOM 1839 N N . ASN B 1 84 ? -14.016 -20.656 -0.157 1 95.81 84 ASN B N 1
ATOM 1840 C CA . ASN B 1 84 ? -14.031 -22.062 -0.555 1 95.81 84 ASN B CA 1
ATOM 1841 C C . ASN B 1 84 ? -13.227 -22.297 -1.834 1 95.81 84 ASN B C 1
ATOM 1843 O O . ASN B 1 84 ? -12.594 -23.344 -1.995 1 95.81 84 ASN B O 1
ATOM 1847 N N . THR B 1 85 ? -13.305 -21.344 -2.711 1 95.88 85 THR B N 1
ATOM 1848 C CA . THR B 1 85 ? -12.547 -21.422 -3.953 1 95.88 85 THR B CA 1
ATOM 1849 C C . THR B 1 85 ? -11.055 -21.547 -3.668 1 95.88 85 THR B C 1
ATOM 1851 O O . THR B 1 85 ? -10.344 -22.281 -4.363 1 95.88 85 THR B O 1
ATOM 1854 N N . TYR B 1 86 ? -10.594 -20.828 -2.594 1 95.94 86 TYR B N 1
ATOM 1855 C CA . TYR B 1 86 ? -9.172 -20.766 -2.289 1 95.94 86 TYR B CA 1
ATOM 1856 C C . TYR B 1 86 ? -8.797 -21.781 -1.219 1 95.94 86 TYR B C 1
ATOM 1858 O O . TYR B 1 86 ? -7.672 -21.766 -0.711 1 95.94 86 TYR B O 1
ATOM 1866 N N . ALA B 1 87 ? -9.648 -22.703 -0.863 1 94.81 87 ALA B N 1
ATOM 1867 C CA . ALA B 1 87 ? -9.398 -23.609 0.249 1 94.81 87 ALA B CA 1
ATOM 1868 C C . ALA B 1 87 ? -8.109 -24.406 0.026 1 94.81 87 ALA B C 1
ATOM 1870 O O . ALA B 1 87 ? -7.25 -24.453 0.905 1 94.81 87 ALA B O 1
ATOM 1871 N N . GLU B 1 88 ? -8.008 -24.984 -1.159 1 94.06 88 GLU B N 1
ATOM 1872 C CA . GLU B 1 88 ? -6.824 -25.781 -1.456 1 94.06 88 GLU B CA 1
ATOM 1873 C C . GLU B 1 88 ? -5.574 -24.922 -1.521 1 94.06 88 GLU B C 1
ATOM 1875 O O . GLU B 1 88 ? -4.516 -25.312 -1.028 1 94.06 88 GLU B O 1
ATOM 1880 N N . LEU B 1 89 ? -5.707 -23.766 -2.113 1 93.31 89 LEU B N 1
ATOM 1881 C CA . LEU B 1 89 ? -4.582 -22.844 -2.225 1 93.31 89 LEU B CA 1
ATOM 1882 C C . LEU B 1 89 ? -4.145 -22.359 -0.85 1 93.31 89 LEU B C 1
ATOM 1884 O O . LEU B 1 89 ? -2.947 -22.234 -0.583 1 93.31 89 LEU B O 1
ATOM 1888 N N . SER B 1 90 ? -5.102 -22.031 -0.006 1 93.5 90 SER B N 1
ATOM 1889 C CA . SER B 1 90 ? -4.816 -21.578 1.354 1 93.5 90 SER B CA 1
ATOM 1890 C C . SER B 1 90 ? -4.031 -22.641 2.129 1 93.5 90 SER B C 1
ATOM 1892 O O . SER B 1 90 ? -3.064 -22.312 2.82 1 93.5 90 SER B O 1
ATOM 1894 N N . LEU B 1 91 ? -4.391 -23.906 1.979 1 92.12 91 LEU B N 1
ATOM 1895 C CA . LEU B 1 91 ? -3.689 -25 2.629 1 92.12 91 LEU B CA 1
ATOM 1896 C C . LEU B 1 91 ? -2.262 -25.125 2.107 1 92.12 91 LEU B C 1
ATOM 1898 O O . LEU B 1 91 ? -1.321 -25.266 2.891 1 92.12 91 LEU B O 1
ATOM 1902 N N . LEU B 1 92 ? -2.104 -25.016 0.805 1 90.62 92 LEU B N 1
ATOM 1903 C CA . LEU B 1 92 ? -0.78 -25.094 0.196 1 90.62 92 LEU B CA 1
ATOM 1904 C C . LEU B 1 92 ? 0.122 -23.984 0.733 1 90.62 92 LEU B C 1
ATOM 1906 O O . LEU B 1 92 ? 1.268 -24.234 1.11 1 90.62 92 LEU B O 1
ATOM 1910 N N . HIS B 1 93 ? -0.324 -22.734 0.848 1 90.5 93 HIS B N 1
ATOM 1911 C CA . HIS B 1 93 ? 0.458 -21.578 1.278 1 90.5 93 HIS B CA 1
ATOM 1912 C C . HIS B 1 93 ? 0.798 -21.672 2.762 1 90.5 93 HIS B C 1
ATOM 1914 O O . HIS B 1 93 ? 1.87 -21.234 3.186 1 90.5 93 HIS B O 1
ATOM 1920 N N . SER B 1 94 ? -0.041 -22.281 3.529 1 88 94 SER B N 1
ATOM 1921 C CA . SER B 1 94 ? 0.179 -22.359 4.969 1 88 94 SER B CA 1
ATOM 1922 C C . SER B 1 94 ? 1.064 -23.547 5.332 1 88 94 SER B C 1
ATOM 1924 O O . SER B 1 94 ? 1.912 -23.453 6.223 1 88 94 SER B O 1
ATOM 1926 N N . LEU B 1 95 ? 0.932 -24.641 4.684 1 88.06 95 LEU B N 1
ATOM 1927 C CA . LEU B 1 95 ? 1.581 -25.875 5.113 1 88.06 95 LEU B CA 1
ATOM 1928 C C . LEU B 1 95 ? 2.85 -26.141 4.305 1 88.06 95 LEU B C 1
ATOM 1930 O O . LEU B 1 95 ? 3.783 -26.781 4.793 1 88.06 95 LEU B O 1
ATOM 1934 N N . ASN B 1 96 ? 2.922 -25.672 3.145 1 85.69 96 ASN B N 1
ATOM 1935 C CA . ASN B 1 96 ? 4.07 -25.984 2.303 1 85.69 96 ASN B CA 1
ATOM 1936 C C . ASN B 1 96 ? 5.039 -24.812 2.205 1 85.69 96 ASN B C 1
ATOM 1938 O O . ASN B 1 96 ? 6.254 -25 2.271 1 85.69 96 ASN B O 1
ATOM 1942 N N . VAL B 1 97 ? 4.508 -23.625 2.121 1 84.62 97 VAL B N 1
ATOM 1943 C CA . VAL B 1 97 ? 5.355 -22.469 1.872 1 84.62 97 VAL B CA 1
ATOM 1944 C C . VAL B 1 97 ? 5.547 -21.672 3.166 1 84.62 97 VAL B C 1
ATOM 1946 O O . VAL B 1 97 ? 6.516 -20.922 3.307 1 84.62 97 VAL B O 1
ATOM 1949 N N . PHE B 1 98 ? 4.688 -21.719 4.117 1 86.25 98 PHE B N 1
ATOM 1950 C CA . PHE B 1 98 ? 4.715 -21.016 5.391 1 86.25 98 PHE B CA 1
ATOM 1951 C C . PHE B 1 98 ? 4.77 -19.516 5.172 1 86.25 98 PHE B C 1
ATOM 1953 O O . PHE B 1 98 ? 5.566 -18.812 5.805 1 86.25 98 PHE B O 1
ATOM 1960 N N . LEU B 1 99 ? 4.043 -19.125 4.18 1 86.69 99 LEU B N 1
ATOM 1961 C CA . LEU B 1 99 ? 3.955 -17.719 3.844 1 86.69 99 LEU B CA 1
ATOM 1962 C C . LEU B 1 99 ? 3.018 -16.984 4.801 1 86.69 99 LEU B C 1
ATOM 1964 O O . LEU B 1 99 ? 1.829 -17.297 4.871 1 86.69 99 LEU B O 1
ATOM 1968 N N . PRO B 1 100 ? 3.531 -16.047 5.531 1 87.94 100 PRO B N 1
ATOM 1969 C CA . PRO B 1 100 ? 2.625 -15.305 6.406 1 87.94 100 PRO B CA 1
ATOM 1970 C C . PRO B 1 100 ? 1.644 -14.43 5.633 1 87.94 100 PRO B C 1
ATOM 1972 O O . PRO B 1 100 ? 1.95 -13.984 4.523 1 87.94 100 PRO B O 1
ATOM 1975 N N . PRO B 1 101 ? 0.512 -14.156 6.305 1 86.56 101 PRO B N 1
ATOM 1976 C CA . PRO B 1 101 ? -0.49 -13.312 5.648 1 86.56 101 PRO B CA 1
ATOM 1977 C C . PRO B 1 101 ? 0.034 -11.922 5.32 1 86.56 101 PRO B C 1
ATOM 1979 O O . PRO B 1 101 ? -0.398 -11.305 4.34 1 86.56 101 PRO B O 1
ATOM 1982 N N . SER B 1 102 ? 0.961 -11.484 6.086 1 87.56 102 SER B N 1
ATOM 1983 C CA . SER B 1 102 ? 1.531 -10.156 5.852 1 87.56 102 SER B CA 1
ATOM 1984 C C . SER B 1 102 ? 2.234 -10.094 4.5 1 87.56 102 SER B C 1
ATOM 1986 O O . SER B 1 102 ? 2.238 -9.047 3.852 1 87.56 102 SER B O 1
ATOM 1988 N N . HIS B 1 103 ? 2.764 -11.234 4.117 1 90.12 103 HIS B N 1
ATOM 1989 C CA . HIS B 1 103 ? 3.438 -11.266 2.826 1 90.12 103 HIS B CA 1
ATOM 1990 C C . HIS B 1 103 ? 2.436 -11.164 1.68 1 90.12 103 HIS B C 1
ATOM 1992 O O . HIS B 1 103 ? 2.697 -10.5 0.676 1 90.12 103 HIS B O 1
ATOM 1998 N N . VAL B 1 104 ? 1.348 -11.836 1.817 1 92.75 104 VAL B N 1
ATOM 1999 C CA . VAL B 1 104 ? 0.309 -11.781 0.795 1 92.75 104 VAL B CA 1
ATOM 2000 C C . VAL B 1 104 ? -0.217 -10.352 0.67 1 92.75 104 VAL B C 1
ATOM 2002 O O . VAL B 1 104 ? -0.484 -9.875 -0.436 1 92.75 104 VAL B O 1
ATOM 2005 N N . GLN B 1 105 ? -0.242 -9.695 1.779 1 94.5 105 GLN B N 1
ATOM 2006 C CA . GLN B 1 105 ? -0.69 -8.312 1.773 1 94.5 105 GLN B CA 1
ATOM 2007 C C . GLN B 1 105 ? 0.298 -7.414 1.031 1 94.5 105 GLN B C 1
ATOM 2009 O O . GLN B 1 105 ? -0.105 -6.512 0.296 1 94.5 105 GLN B O 1
ATOM 2014 N N . LEU B 1 106 ? 1.56 -7.668 1.245 1 94.56 106 LEU B N 1
ATOM 2015 C CA . LEU B 1 106 ? 2.574 -6.879 0.558 1 94.56 106 LEU B CA 1
ATOM 2016 C C . LEU B 1 106 ? 2.455 -7.039 -0.954 1 94.56 106 LEU B C 1
ATOM 2018 O O . LEU B 1 106 ? 2.572 -6.062 -1.697 1 94.56 106 LEU B O 1
ATOM 2022 N N . LEU B 1 107 ? 2.225 -8.258 -1.403 1 94.25 107 LEU B N 1
ATOM 2023 C CA . LEU B 1 107 ? 2.049 -8.492 -2.83 1 94.25 107 LEU B CA 1
ATOM 2024 C C . LEU B 1 107 ? 0.808 -7.777 -3.354 1 94.25 107 LEU B C 1
ATOM 2026 O O . LEU B 1 107 ? 0.842 -7.172 -4.426 1 94.25 107 LEU B O 1
ATOM 2030 N N . ALA B 1 108 ? -0.247 -7.84 -2.574 1 94.31 108 ALA B N 1
ATOM 2031 C CA . ALA B 1 108 ? -1.478 -7.145 -2.945 1 94.31 108 ALA B CA 1
ATOM 2032 C C . ALA B 1 108 ? -1.238 -5.645 -3.086 1 94.31 108 ALA B C 1
ATOM 2034 O O . ALA B 1 108 ? -1.733 -5.016 -4.023 1 94.31 108 ALA B O 1
ATOM 2035 N N . ASP B 1 109 ? -0.475 -5.121 -2.211 1 94.88 109 ASP B N 1
ATOM 2036 C CA . ASP B 1 109 ? -0.161 -3.695 -2.256 1 94.88 109 ASP B CA 1
ATOM 2037 C C . ASP B 1 109 ? 0.645 -3.35 -3.506 1 94.88 109 ASP B C 1
ATOM 2039 O O . ASP B 1 109 ? 0.391 -2.332 -4.152 1 94.88 109 ASP B O 1
ATOM 2043 N N . CYS B 1 110 ? 1.589 -4.168 -3.824 1 94.38 110 CYS B N 1
ATOM 2044 C CA . CYS B 1 110 ? 2.377 -3.932 -5.027 1 94.38 110 CYS B CA 1
ATOM 2045 C C . CYS B 1 110 ? 1.507 -4.023 -6.277 1 94.38 110 CYS B C 1
ATOM 2047 O O . CYS B 1 110 ? 1.688 -3.26 -7.227 1 94.38 110 CYS B O 1
ATOM 2049 N N . LEU B 1 111 ? 0.603 -4.93 -6.277 1 92.94 111 LEU B N 1
ATOM 2050 C CA . LEU B 1 111 ? -0.333 -5.043 -7.391 1 92.94 111 LEU B CA 1
ATOM 2051 C C . LEU B 1 111 ? -1.155 -3.77 -7.543 1 92.94 111 LEU B C 1
ATOM 2053 O O . LEU B 1 111 ? -1.361 -3.289 -8.656 1 92.94 111 LEU B O 1
ATOM 2057 N N . THR B 1 112 ? -1.57 -3.238 -6.449 1 93.56 112 THR B N 1
ATOM 2058 C CA . THR B 1 112 ? -2.34 -2 -6.457 1 93.56 112 THR B CA 1
ATOM 2059 C C . THR B 1 112 ? -1.523 -0.859 -7.059 1 93.56 112 THR B C 1
ATOM 2061 O O . THR B 1 112 ? -2.029 -0.091 -7.879 1 93.56 112 THR B O 1
ATOM 2064 N N . VAL B 1 113 ? -0.309 -0.797 -6.676 1 93.19 113 VAL B N 1
ATOM 2065 C CA . VAL B 1 113 ? 0.572 0.26 -7.16 1 93.19 113 VAL B CA 1
ATOM 2066 C C . VAL B 1 113 ? 0.753 0.13 -8.672 1 93.19 113 VAL B C 1
ATOM 2068 O O . VAL B 1 113 ? 0.69 1.124 -9.398 1 93.19 113 VAL B O 1
ATOM 2071 N N . VAL B 1 114 ? 0.949 -1.041 -9.141 1 90.81 114 VAL B N 1
ATOM 2072 C CA . VAL B 1 114 ? 1.174 -1.288 -10.562 1 90.81 114 VAL B CA 1
ATOM 2073 C C . VAL B 1 114 ? -0.084 -0.937 -11.352 1 90.81 114 VAL B C 1
ATOM 2075 O O . VAL B 1 114 ? -0.006 -0.281 -12.391 1 90.81 114 VAL B O 1
ATOM 2078 N N . ILE B 1 115 ? -1.21 -1.321 -10.844 1 90.12 115 ILE B N 1
ATOM 2079 C CA . ILE B 1 115 ? -2.471 -1.042 -11.523 1 90.12 115 ILE B CA 1
ATOM 2080 C C . ILE B 1 115 ? -2.729 0.463 -11.531 1 90.12 115 ILE B C 1
ATOM 2082 O O . ILE B 1 115 ? -3.164 1.019 -12.547 1 90.12 115 ILE B O 1
ATOM 2086 N N . ALA B 1 116 ? -2.469 1.076 -10.43 1 91.19 116 ALA B N 1
ATOM 2087 C CA . ALA B 1 116 ? -2.633 2.525 -10.359 1 91.19 116 ALA B CA 1
ATOM 2088 C C . ALA B 1 116 ? -1.748 3.23 -11.383 1 91.19 116 ALA B C 1
ATOM 2090 O O . ALA B 1 116 ? -2.199 4.141 -12.078 1 91.19 116 ALA B O 1
ATOM 2091 N N . ALA B 1 117 ? -0.529 2.807 -11.445 1 90.12 117 ALA B N 1
ATOM 2092 C CA . ALA B 1 117 ? 0.407 3.406 -12.391 1 90.12 117 ALA B CA 1
ATOM 2093 C C . ALA B 1 117 ? -0.058 3.199 -13.828 1 90.12 117 ALA B C 1
ATOM 2095 O O . ALA B 1 117 ? 0.096 4.086 -14.672 1 90.12 117 ALA B O 1
ATOM 2096 N N . LYS B 1 118 ? -0.584 2.139 -14.094 1 88.81 118 LYS B N 1
ATOM 2097 C CA . LYS B 1 118 ? -1.038 1.819 -15.445 1 88.81 118 LYS B CA 1
ATOM 2098 C C . LYS B 1 118 ? -2.289 2.615 -15.805 1 88.81 118 LYS B C 1
ATOM 2100 O O . LYS B 1 118 ? -2.43 3.076 -16.938 1 88.81 118 LYS B O 1
ATOM 2105 N N . MET B 1 119 ? -3.152 2.768 -14.875 1 88.62 119 MET B N 1
ATOM 2106 C CA . MET B 1 119 ? -4.43 3.424 -15.133 1 88.62 119 MET B CA 1
ATOM 2107 C C . MET B 1 119 ? -4.277 4.941 -15.102 1 88.62 119 MET B C 1
ATOM 2109 O O . MET B 1 119 ? -5.016 5.656 -15.781 1 88.62 119 MET B O 1
ATOM 2113 N N . GLY B 1 120 ? -3.33 5.375 -14.273 1 88.69 120 GLY B N 1
ATOM 2114 C CA . GLY B 1 120 ? -3.174 6.812 -14.141 1 88.69 120 GLY B CA 1
ATOM 2115 C C . GLY B 1 120 ? -4.383 7.488 -13.516 1 88.69 120 GLY B C 1
ATOM 2116 O O . GLY B 1 120 ? -4.863 7.066 -12.461 1 88.69 120 GLY B O 1
ATOM 2117 N N . PRO B 1 121 ? -4.91 8.523 -14.203 1 86.94 121 PRO B N 1
ATOM 2118 C CA . PRO B 1 121 ? -6.039 9.281 -13.664 1 86.94 121 PRO B CA 1
ATOM 2119 C C . PRO B 1 121 ? -7.316 8.453 -13.562 1 86.94 121 PRO B C 1
ATOM 2121 O O . PRO B 1 121 ? -8.234 8.812 -12.828 1 86.94 121 PRO B O 1
ATOM 2124 N N . ALA B 1 122 ? -7.398 7.398 -14.32 1 89.12 122 ALA B N 1
ATOM 2125 C CA . ALA B 1 122 ? -8.586 6.547 -14.312 1 89.12 122 ALA B CA 1
ATOM 2126 C C . ALA B 1 122 ? -8.648 5.711 -13.039 1 89.12 122 ALA B C 1
ATOM 2128 O O . ALA B 1 122 ? -9.68 5.113 -12.727 1 89.12 122 ALA B O 1
ATOM 2129 N N . PHE B 1 123 ? -7.543 5.703 -12.312 1 90.12 123 PHE B N 1
ATOM 2130 C CA . PHE B 1 123 ? -7.562 5.023 -11.023 1 90.12 123 PHE B CA 1
ATOM 2131 C C . PHE B 1 123 ? -8.133 5.93 -9.945 1 90.12 123 PHE B C 1
ATOM 2133 O O . PHE B 1 123 ? -7.387 6.441 -9.102 1 90.12 123 PHE B O 1
ATOM 2140 N N . THR B 1 124 ? -9.453 6.031 -9.867 1 90.25 124 THR B N 1
ATOM 2141 C CA . THR B 1 124 ? -10.164 6.918 -8.961 1 90.25 124 THR B CA 1
ATOM 2142 C C . THR B 1 124 ? -10.242 6.312 -7.559 1 90.25 124 THR B C 1
ATOM 2144 O O . THR B 1 124 ? -9.883 5.148 -7.359 1 90.25 124 THR B O 1
ATOM 2147 N N . VAL B 1 125 ? -10.703 7.102 -6.688 1 91.31 125 VAL B N 1
ATOM 2148 C CA . VAL B 1 125 ? -10.898 6.641 -5.316 1 91.31 125 VAL B CA 1
ATOM 2149 C C . VAL B 1 125 ? -11.906 5.492 -5.297 1 91.31 125 VAL B C 1
ATOM 2151 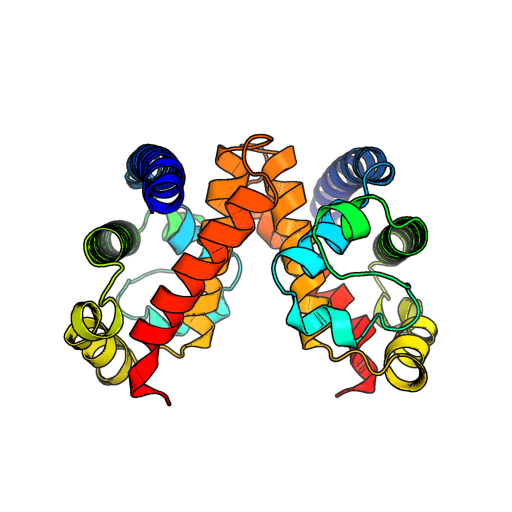O O . VAL B 1 125 ? -11.695 4.48 -4.625 1 91.31 125 VAL B O 1
ATOM 2154 N N . ASP B 1 126 ? -12.992 5.613 -6.07 1 90.44 126 ASP B N 1
ATOM 2155 C CA . ASP B 1 126 ? -14.008 4.562 -6.141 1 90.44 126 ASP B CA 1
ATOM 2156 C C . ASP B 1 126 ? -13.414 3.266 -6.688 1 90.44 126 ASP B C 1
ATOM 2158 O O . ASP B 1 126 ? -13.758 2.178 -6.219 1 90.44 126 ASP B O 1
ATOM 2162 N N . THR B 1 127 ? -12.555 3.432 -7.703 1 90.62 127 THR B N 1
ATOM 2163 C CA . THR B 1 127 ? -11.891 2.26 -8.266 1 90.62 127 THR B CA 1
ATOM 2164 C C . THR B 1 127 ? -11.016 1.579 -7.211 1 90.62 127 THR B C 1
ATOM 2166 O O . THR B 1 127 ? -11.023 0.352 -7.094 1 90.62 127 THR B O 1
ATOM 2169 N N . GLN B 1 128 ? -10.312 2.367 -6.422 1 93.19 128 GLN B N 1
ATOM 2170 C CA . GLN B 1 128 ? -9.461 1.785 -5.395 1 93.19 128 GLN B CA 1
ATOM 2171 C C . GLN B 1 128 ? -10.297 1.123 -4.301 1 93.19 128 GLN B C 1
ATOM 2173 O O . GLN B 1 128 ? -9.922 0.067 -3.783 1 93.19 128 GLN B O 1
ATOM 2178 N N . VAL B 1 129 ? -11.406 1.732 -3.93 1 93.56 129 VAL B N 1
ATOM 2179 C CA . VAL B 1 129 ? -12.281 1.15 -2.912 1 93.56 129 VAL B CA 1
ATOM 2180 C C . VAL B 1 129 ? -12.719 -0.246 -3.346 1 93.56 129 VAL B C 1
ATOM 2182 O O . VAL B 1 129 ? -12.609 -1.205 -2.578 1 93.56 129 VAL B O 1
ATOM 2185 N N . ALA B 1 130 ? -13.219 -0.383 -4.539 1 92.31 130 ALA B N 1
ATOM 2186 C CA . ALA B 1 130 ? -13.688 -1.664 -5.062 1 92.31 130 ALA B CA 1
ATOM 2187 C C . ALA B 1 130 ? -12.547 -2.674 -5.141 1 92.31 130 ALA B C 1
ATOM 2189 O O . ALA B 1 130 ? -12.703 -3.832 -4.754 1 92.31 130 ALA B O 1
ATOM 2190 N N . TRP B 1 131 ? -11.406 -2.178 -5.602 1 92.56 131 TRP B N 1
ATOM 2191 C CA . TRP B 1 131 ? -10.227 -3.027 -5.746 1 92.56 131 TRP B CA 1
ATOM 2192 C C . TRP B 1 131 ? -9.727 -3.498 -4.387 1 92.56 131 TRP B C 1
ATOM 2194 O O . TRP B 1 131 ? -9.422 -4.68 -4.207 1 92.56 131 TRP B O 1
ATOM 2204 N N . GLN B 1 132 ? -9.672 -2.627 -3.504 1 94.19 132 GLN B N 1
ATOM 2205 C CA . GLN B 1 132 ? -9.18 -2.934 -2.164 1 94.19 132 GLN B CA 1
ATOM 2206 C C . GLN B 1 132 ? -10.109 -3.91 -1.45 1 94.19 132 GLN B C 1
ATOM 2208 O O . GLN B 1 132 ? -9.648 -4.789 -0.719 1 94.19 132 GLN B O 1
ATOM 2213 N N . LYS B 1 133 ? -11.375 -3.732 -1.571 1 93.06 133 LYS B N 1
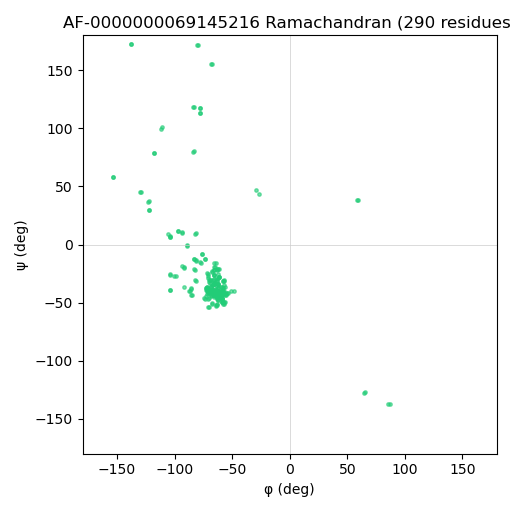ATOM 2214 C CA . LYS B 1 133 ? -12.328 -4.668 -0.984 1 93.06 133 LYS B CA 1
ATOM 2215 C C . LYS B 1 133 ? -12.125 -6.074 -1.535 1 93.06 133 LYS B C 1
ATOM 2217 O O . LYS B 1 133 ? -12.117 -7.047 -0.777 1 93.06 133 LYS B O 1
ATOM 2222 N N . PHE B 1 134 ? -12.008 -6.09 -2.877 1 92.62 134 PHE B N 1
ATOM 2223 C CA . PHE B 1 134 ? -11.773 -7.367 -3.533 1 92.62 134 PHE B CA 1
ATOM 2224 C C . PHE B 1 134 ? -10.492 -8.016 -3.016 1 92.62 134 PHE B C 1
ATOM 2226 O O . PHE B 1 134 ? -10.5 -9.18 -2.602 1 92.62 134 PHE B O 1
ATOM 2233 N N . LEU B 1 135 ? -9.375 -7.277 -2.973 1 93.88 135 LEU B N 1
ATOM 2234 C CA . LEU B 1 135 ? -8.094 -7.824 -2.555 1 93.88 135 LEU B CA 1
ATOM 2235 C C . LEU B 1 135 ? -8.117 -8.219 -1.084 1 93.88 135 LEU B C 1
ATOM 2237 O O . LEU B 1 135 ? -7.469 -9.188 -0.686 1 93.88 135 LEU B O 1
ATOM 2241 N N . SER B 1 136 ? -8.844 -7.469 -0.32 1 94.56 136 SER B N 1
ATOM 2242 C CA . SER B 1 136 ? -8.945 -7.812 1.096 1 94.56 136 SER B CA 1
ATOM 2243 C C . SER B 1 136 ? -9.57 -9.195 1.287 1 94.56 136 SER B C 1
ATOM 2245 O O . SER B 1 136 ? -9.133 -9.961 2.15 1 94.56 136 SER B O 1
ATOM 2247 N N . VAL B 1 137 ? -10.578 -9.508 0.503 1 94.62 137 VAL B N 1
ATOM 2248 C CA . VAL B 1 137 ? -11.211 -10.812 0.586 1 94.62 137 VAL B CA 1
ATOM 2249 C C . VAL B 1 137 ? -10.25 -11.891 0.095 1 94.62 137 VAL B C 1
ATOM 2251 O O . VAL B 1 137 ? -10.133 -12.953 0.706 1 94.62 137 VAL B O 1
ATOM 2254 N N . VAL B 1 138 ? -9.516 -11.578 -0.966 1 94.31 138 VAL B N 1
ATOM 2255 C CA . VAL B 1 138 ? -8.547 -12.508 -1.535 1 94.31 138 VAL B CA 1
ATOM 2256 C C . VAL B 1 138 ? -7.461 -12.82 -0.503 1 94.31 138 VAL B C 1
ATOM 2258 O O . VAL B 1 138 ? -7.152 -13.992 -0.253 1 94.31 138 VAL B O 1
ATOM 2261 N N . VAL B 1 139 ? -6.922 -11.812 0.127 1 94.75 139 VAL B N 1
ATOM 2262 C CA . VAL B 1 139 ? -5.848 -11.977 1.101 1 94.75 139 VAL B CA 1
ATOM 2263 C C . VAL B 1 139 ? -6.359 -12.742 2.316 1 94.75 139 VAL B C 1
ATOM 2265 O O . VAL B 1 139 ? -5.684 -13.641 2.822 1 94.75 139 VAL B O 1
ATOM 2268 N N . SER B 1 140 ? -7.527 -12.414 2.762 1 94.44 140 SER B N 1
ATOM 2269 C CA . SER B 1 140 ? -8.133 -13.094 3.9 1 94.44 140 SER B CA 1
ATOM 2270 C C . SER B 1 140 ? -8.359 -14.578 3.602 1 94.44 140 SER B C 1
ATOM 2272 O O . SER B 1 140 ? -8.086 -15.43 4.445 1 94.44 140 SER B O 1
ATOM 2274 N N . ALA B 1 141 ? -8.867 -14.859 2.434 1 94.88 141 ALA B N 1
ATOM 2275 C CA . ALA B 1 141 ? -9.148 -16.234 2.045 1 94.88 141 ALA B CA 1
ATOM 2276 C C . ALA B 1 141 ? -7.859 -17.047 1.949 1 94.88 141 ALA B C 1
ATOM 2278 O O . ALA B 1 141 ? -7.82 -18.219 2.354 1 94.88 141 ALA B O 1
ATOM 2279 N N . LEU B 1 142 ? -6.812 -16.453 1.418 1 93.25 142 LEU B N 1
ATOM 2280 C CA . LEU B 1 142 ? -5.539 -17.141 1.272 1 93.25 142 LEU B CA 1
ATOM 2281 C C . LEU B 1 142 ? -4.895 -17.391 2.633 1 93.25 142 LEU B C 1
ATOM 2283 O O . LEU B 1 142 ? -4.207 -18.391 2.826 1 93.25 142 LEU B O 1
ATOM 2287 N N . GLY B 1 143 ? -5.109 -16.453 3.6 1 89.5 143 GLY B N 1
ATOM 2288 C CA . GLY B 1 143 ? -4.508 -16.578 4.918 1 89.5 143 GLY B CA 1
ATOM 2289 C C . GLY B 1 143 ? -5.398 -17.266 5.926 1 89.5 143 GLY B C 1
ATOM 2290 O O . GLY B 1 143 ? -5.156 -17.203 7.133 1 89.5 143 GLY B O 1
ATOM 2291 N N . ARG B 1 144 ? -6.449 -17.859 5.594 1 83.62 144 ARG B N 1
ATOM 2292 C CA . ARG B 1 144 ? -7.484 -18.406 6.457 1 83.62 144 ARG B CA 1
ATOM 2293 C C . ARG B 1 144 ? -6.898 -19.438 7.422 1 83.62 144 ARG B C 1
ATOM 2295 O O . ARG B 1 144 ? -7.336 -19.531 8.57 1 83.62 144 ARG B O 1
ATOM 2302 N N . GLN B 1 145 ? -5.895 -20.094 6.969 1 79.88 145 GLN B N 1
ATOM 2303 C CA . GLN B 1 145 ? -5.336 -21.141 7.82 1 79.88 145 GLN B CA 1
ATOM 2304 C C . GLN B 1 145 ? -4.488 -20.547 8.945 1 79.88 145 GLN B C 1
ATOM 2306 O O . GLN B 1 145 ? -4.086 -21.25 9.867 1 79.88 145 GLN B O 1
ATOM 2311 N N . TYR B 1 146 ? -4.203 -19.266 8.977 1 70.75 146 TYR B N 1
ATOM 2312 C CA . TYR B 1 146 ? -3.406 -18.609 10.008 1 70.75 146 TYR B CA 1
ATOM 2313 C C . TYR B 1 146 ? -4.293 -18.078 11.125 1 70.75 146 TYR B C 1
ATOM 2315 O O . TYR B 1 146 ? -3.795 -17.625 12.156 1 70.75 146 TYR B O 1
ATOM 2323 N N . HIS B 1 147 ? -5.477 -17.891 10.914 1 64.31 147 HIS B N 1
ATOM 2324 C CA . HIS B 1 147 ? -6.418 -17.484 11.945 1 64.31 147 HIS B CA 1
ATOM 2325 C C . HIS B 1 147 ? -7.266 -18.656 12.414 1 64.31 147 HIS B C 1
ATOM 2327 O O . HIS B 1 147 ? -7.457 -19.625 11.672 1 64.31 147 HIS B O 1
#

Solvent-accessible surface area (backbone atoms only — not comparable to full-atom values): 15767 Å² total; per-residue (Å²): 131,65,75,66,55,53,61,47,46,54,52,45,46,55,46,46,57,50,41,55,65,39,57,79,51,41,54,36,60,37,38,32,43,59,60,41,52,81,58,44,73,71,45,64,90,59,63,70,68,89,44,64,68,46,37,70,67,28,65,56,54,37,53,49,37,48,49,52,53,51,51,49,50,53,35,66,76,32,69,92,45,39,50,70,71,27,44,66,57,12,50,47,36,51,73,72,55,61,57,53,54,67,55,51,45,49,42,51,51,34,41,50,33,53,50,20,12,72,47,18,84,74,50,36,64,69,53,47,35,57,48,47,55,52,49,50,52,51,44,48,28,44,32,46,77,78,103,133,64,72,66,54,55,61,47,44,53,53,44,48,55,45,45,58,52,41,55,66,40,58,78,50,41,56,37,60,38,39,33,43,59,62,41,53,83,58,45,74,71,45,65,90,58,63,67,67,87,44,67,67,45,37,70,68,29,66,58,53,37,52,50,38,48,49,51,53,50,51,49,51,52,36,67,77,31,69,90,46,37,50,70,72,27,44,68,57,11,50,48,36,52,73,74,53,62,57,54,56,67,55,51,46,50,40,52,51,34,41,49,33,52,51,21,13,72,47,19,83,74,52,37,65,69,53,47,36,56,49,49,54,53,49,50,51,53,44,49,26,44,32,45,75,77,104

Foldseek 3Di:
DPVVPPVLVVLVCVLVVVVVVVLVFLCLLLVLCAVPVVQCVLVPVQPDPPHSVCSRPRVVSSVVSNVVSVLLVQCSVVVVCNLVVCVVLLCCCCPPRVDALVSLVSSLVSSVVVVCVVCPPVCDPVSVVVSVVSSVVNSCSSNVVVD/DPVVPPVLVVLVCVLLVVVVVVLVFLCLLLVLCAVPVVQCVLVPVQPDPPHSVCSRPRVVSSVVSNVVSVLLVQCSVVVVCNLVSCVVLLCCCCPPRVDALVSLVSSLVSSVVVSCVVCPPVCDPVSVVVSVVSSVVNSCSSNVVVD

Organism: Gadus morhua (NCBI:txid8049)

pLDDT: mean 82.68, std 19.01, range [20.06, 96.31]

Nearest PDB structures (foldseek):
  2h8f-assembly1_B  TM=9.068E-01  e=6.980E-11  Trematomus bernacchii
  1ye0-assembly1_D  TM=8.907E-01  e=5.362E-09  Homo sapiens
  1o1m-assembly1_B  TM=9.059E-01  e=1.078E-08  Homo sapiens
  3d4x-assembly1_D  TM=9.123E-01  e=1.384E-08  Felis catus
  1j7y-assembly1_B  TM=8.940E-01  e=2.783E-08  Homo sapiens